Protein AF-A0A2D4N6B2-F1 (afdb_monomer)

Foldseek 3Di:
DDPFDADQLRHTNFFNPQWDKDKDKAWFDDAFKAFDDKDFFSKGWKKKKWAAPVQFLPRQKAKWKAFPVGTQACPPVRFFQAWDWTDQPPKTWIWHGSRGRMTIITIDHTHRGMMIIIMHRHDDRGTGGMIIMIIHGPDDDPFDKDFALPADWDDFPALAFGKIKDFTFIATPPPRDGTDCVSCPVPDGDDIDMDTPRHQKDKDKDFPDKADWPDPDDDTDIDTDIFIWIAGNVPRDIGGDHRVNHVD

Sequence (248 aa):
NSKARRDKCGVCGGDNSSCKTIAGTFNTVHYGYNTVIRIPAGATNIDIRQHSYSGKPEDDNYLALSSNEGFILNGDYVVSMFKKEIKIGNAVIEYSGSDTPVERINSTYRIDQEIVLQVLSVGNLYNPDVRYTFNIPIEDKPQQFYWNVYGPWQPCSKLCQGERKRKPICTRESDQLMVSDQRCDKIPQPDPVTELCNLNCELRWHIVRKSECSVQCGMGYKTLEISCAKYSKLEGKIEKYDDRYCSG

InterPro domains:
  IPR000884 Thrombospondin type-1 (TSP1) repeat [PS50092] (144-202)
  IPR010294 ADAMTS/ADAMTS-like, Spacer 1 [PF05986] (21-137)
  IPR036383 Thrombospondin type-1 repeat superfamily [SSF82895] (143-199)
  IPR050439 ADAMTS and ADAMTS-like [PTHR13723] (1-231)

pLDDT: mean 91.65, std 7.45, range [45.22, 98.75]

Secondary structure (DSSP, 8-state):
-----B-TTS-BT--S-SEEEEEEEE----SEEEEEEEE-TT-EEEEEEEE-TTSSS-SSEEEEEEETTEEEES-TT----S-EEEEETTEEEEE--SSSSEEEEEEES--SS-EEEEEEE-SS-----EEEEEEEE---S---EEEETTPPPPPPSSSSSEEEEE--EEEETTT--B--GGGGTTSPPPPPEEEEE-TTEEEEEEEEEEPPPS-SSSS----EEEEEEEEETTT--EEE--GGGT--

Structure (mmCIF, N/CA/C/O backbone):
data_AF-A0A2D4N6B2-F1
#
_entry.id   AF-A0A2D4N6B2-F1
#
loop_
_atom_site.group_PDB
_atom_site.id
_atom_site.type_symbol
_atom_site.label_atom_id
_atom_site.label_alt_id
_atom_site.label_comp_id
_atom_site.label_asym_id
_atom_site.label_entity_id
_atom_site.label_seq_id
_atom_site.pdbx_PDB_ins_code
_atom_site.Cartn_x
_atom_site.Cartn_y
_atom_site.Cartn_z
_atom_site.occupancy
_atom_site.B_iso_or_equiv
_atom_site.auth_seq_id
_atom_site.auth_comp_id
_atom_site.auth_asym_id
_atom_site.auth_atom_id
_atom_site.pdbx_PDB_model_num
ATOM 1 N N . ASN A 1 1 ? 1.445 -28.910 -1.214 1.00 45.22 1 ASN A N 1
ATOM 2 C CA . ASN A 1 1 ? 1.419 -27.664 -0.416 1.00 45.22 1 ASN A CA 1
ATOM 3 C C . ASN A 1 1 ? 1.444 -26.449 -1.324 1.00 45.22 1 ASN A C 1
ATOM 5 O O . ASN A 1 1 ? 2.471 -26.178 -1.933 1.00 45.22 1 ASN A O 1
ATOM 9 N N . SER A 1 2 ? 0.311 -25.753 -1.459 1.00 59.88 2 SER A N 1
ATOM 10 C CA . SER A 1 2 ? 0.225 -24.502 -2.226 1.00 59.88 2 SER A CA 1
ATOM 11 C C . SER A 1 2 ? 0.804 -23.337 -1.411 1.00 59.88 2 SER A C 1
ATOM 13 O O . SER A 1 2 ? 0.526 -23.230 -0.221 1.00 59.88 2 SER A O 1
ATOM 15 N N . LYS A 1 3 ? 1.618 -22.477 -2.042 1.00 76.56 3 LYS A N 1
ATOM 16 C CA . LYS A 1 3 ? 2.216 -21.263 -1.440 1.00 76.56 3 LYS A CA 1
ATOM 17 C C . LYS A 1 3 ? 1.344 -20.009 -1.619 1.00 76.56 3 LYS A C 1
ATOM 19 O O . LYS A 1 3 ? 1.779 -18.915 -1.265 1.00 76.56 3 LYS A O 1
ATOM 24 N N . ALA A 1 4 ? 0.158 -20.147 -2.214 1.00 75.88 4 ALA A N 1
ATOM 25 C CA . ALA A 1 4 ? -0.700 -19.014 -2.540 1.00 75.88 4 ALA A CA 1
ATOM 26 C C . ALA A 1 4 ? -1.166 -18.290 -1.266 1.00 75.88 4 ALA A C 1
ATOM 28 O O . ALA A 1 4 ? -1.702 -18.911 -0.348 1.00 75.88 4 ALA A O 1
ATOM 29 N N . ARG A 1 5 ? -0.956 -16.971 -1.219 1.00 84.81 5 ARG A N 1
ATOM 30 C CA . ARG A 1 5 ? -1.415 -16.087 -0.140 1.00 84.81 5 ARG A CA 1
ATOM 31 C C . ARG A 1 5 ? -2.576 -15.231 -0.634 1.00 84.81 5 ARG A C 1
ATOM 33 O O . ARG A 1 5 ? -2.723 -15.024 -1.838 1.00 84.81 5 ARG A O 1
ATOM 40 N N . ARG A 1 6 ? -3.408 -14.758 0.292 1.00 86.56 6 ARG A N 1
ATOM 41 C CA . ARG A 1 6 ? -4.450 -13.778 -0.030 1.00 86.56 6 ARG A CA 1
ATOM 42 C C . ARG A 1 6 ? -3.817 -12.416 -0.268 1.00 86.56 6 ARG A C 1
ATOM 44 O O . ARG A 1 6 ? -2.858 -12.058 0.414 1.00 86.56 6 ARG A O 1
ATOM 51 N N . ASP A 1 7 ? -4.357 -11.700 -1.238 1.00 89.62 7 ASP A N 1
ATOM 52 C CA . ASP A 1 7 ? -4.047 -10.298 -1.470 1.00 89.62 7 ASP A CA 1
ATOM 53 C C . ASP A 1 7 ? -4.784 -9.402 -0.454 1.00 89.62 7 ASP A C 1
ATOM 55 O O . ASP A 1 7 ? -5.564 -9.885 0.377 1.00 89.62 7 ASP A O 1
ATOM 59 N N . LYS A 1 8 ? -4.558 -8.084 -0.509 1.00 89.62 8 LYS A N 1
ATOM 60 C CA . LYS A 1 8 ? -5.187 -7.125 0.417 1.00 89.62 8 LYS A CA 1
ATOM 61 C C . LYS A 1 8 ? -6.719 -7.082 0.299 1.00 89.62 8 LYS A C 1
ATOM 63 O O . LYS A 1 8 ? -7.382 -6.628 1.226 1.00 89.62 8 LYS A O 1
ATOM 68 N N . CYS A 1 9 ? -7.261 -7.549 -0.824 1.00 89.12 9 CYS A N 1
ATOM 69 C CA . CYS A 1 9 ? -8.689 -7.622 -1.116 1.00 89.12 9 CYS A CA 1
ATOM 70 C C . CYS A 1 9 ? -9.333 -8.918 -0.601 1.00 89.12 9 CYS A C 1
ATOM 72 O O . CYS A 1 9 ? -10.531 -9.127 -0.772 1.00 89.12 9 CYS A O 1
ATOM 74 N N . GLY A 1 10 ? -8.545 -9.815 0.004 1.00 86.25 10 GLY A N 1
ATOM 75 C CA . GLY A 1 10 ? -9.010 -11.105 0.500 1.00 86.25 10 GLY A CA 1
ATOM 76 C C . GLY A 1 10 ? -9.075 -12.208 -0.562 1.00 86.25 10 GLY A C 1
ATOM 77 O O . GLY A 1 10 ? -9.581 -13.291 -0.257 1.00 86.25 10 GLY A O 1
ATOM 78 N N . VAL A 1 11 ? -8.539 -11.985 -1.770 1.00 87.12 11 VAL A N 1
ATOM 79 C CA . VAL A 1 11 ? -8.545 -12.950 -2.883 1.00 87.12 11 VAL A CA 1
ATOM 80 C C . VAL A 1 11 ? -7.271 -13.800 -2.859 1.00 87.12 11 VAL A C 1
ATOM 82 O O . VAL A 1 11 ? -6.155 -13.281 -2.885 1.00 87.12 11 VAL A O 1
ATOM 85 N N . CYS A 1 12 ? -7.409 -15.130 -2.818 1.00 85.06 12 CYS A N 1
ATOM 86 C CA . CYS A 1 12 ? -6.270 -16.055 -2.889 1.00 85.06 12 CYS A CA 1
ATOM 87 C C . CYS A 1 12 ? -5.550 -15.944 -4.241 1.00 85.06 12 CYS A C 1
ATOM 89 O O . CYS A 1 12 ? -6.166 -16.169 -5.278 1.00 85.06 12 CYS A O 1
ATOM 91 N N . GLY A 1 13 ? -4.249 -15.631 -4.227 1.00 84.00 13 GLY A N 1
ATOM 92 C CA . GLY A 1 13 ? -3.475 -15.403 -5.452 1.00 84.00 13 GLY A CA 1
ATOM 93 C C . GLY A 1 13 ? -3.877 -14.132 -6.208 1.00 84.00 13 GLY A C 1
ATOM 94 O O . GLY A 1 13 ? -3.544 -14.003 -7.382 1.00 84.00 13 GLY A O 1
ATOM 95 N N . GLY A 1 14 ? -4.614 -13.226 -5.559 1.00 82.94 14 GLY A N 1
ATOM 96 C CA . GLY A 1 14 ? -5.030 -11.962 -6.149 1.00 82.94 14 GLY A CA 1
ATOM 97 C C . GLY A 1 14 ? -3.874 -10.979 -6.352 1.00 82.94 14 GLY A C 1
ATOM 98 O O . GLY A 1 14 ? -2.758 -11.164 -5.866 1.00 82.94 14 GLY A O 1
ATOM 99 N N . ASP A 1 15 ? -4.166 -9.914 -7.087 1.00 83.50 15 ASP A N 1
ATOM 100 C CA . ASP A 1 15 ? -3.222 -8.897 -7.546 1.00 83.50 15 ASP A CA 1
ATOM 101 C C . ASP A 1 15 ? -3.473 -7.517 -6.916 1.00 83.50 15 ASP A C 1
ATOM 103 O O . ASP A 1 15 ? -2.971 -6.511 -7.409 1.00 83.50 15 ASP A O 1
ATOM 107 N N . ASN A 1 16 ? -4.247 -7.454 -5.826 1.00 87.62 16 ASN A N 1
ATOM 108 C CA . ASN A 1 16 ? -4.630 -6.228 -5.117 1.00 87.62 16 ASN A CA 1
ATOM 109 C C . ASN A 1 16 ? -5.527 -5.262 -5.919 1.00 87.62 16 ASN A C 1
ATOM 111 O O . ASN A 1 16 ? -5.726 -4.129 -5.474 1.00 87.62 16 ASN A O 1
ATOM 115 N N . SER A 1 17 ? -6.066 -5.678 -7.073 1.00 84.25 17 SER A N 1
ATOM 116 C CA . SER A 1 17 ? -6.863 -4.810 -7.956 1.00 84.25 17 SER A CA 1
ATOM 117 C C . SER A 1 17 ? -8.374 -4.866 -7.701 1.00 84.25 17 SER A C 1
ATOM 119 O O . SER A 1 17 ? -9.092 -3.945 -8.078 1.00 84.25 17 SER A O 1
ATOM 121 N N . SER A 1 18 ? -8.877 -5.914 -7.042 1.00 84.88 18 SER A N 1
ATOM 122 C CA . SER A 1 18 ? -10.322 -6.181 -6.890 1.00 84.88 18 SER A CA 1
ATOM 123 C C . SER A 1 18 ? -11.027 -5.350 -5.805 1.00 84.88 18 SER A C 1
ATOM 125 O O . SER A 1 18 ? -12.237 -5.455 -5.612 1.00 84.88 18 SER A O 1
ATOM 127 N N . CYS A 1 19 ? -10.285 -4.498 -5.104 1.00 89.00 19 CYS A N 1
ATOM 128 C CA . CYS A 1 19 ? -10.774 -3.670 -4.013 1.00 89.00 19 CYS A CA 1
ATOM 129 C C . CYS A 1 19 ? -10.119 -2.289 -4.047 1.00 89.00 19 CYS A C 1
ATOM 131 O O . CYS A 1 19 ? -9.028 -2.111 -4.595 1.00 89.00 19 CYS A O 1
ATOM 133 N N . LYS A 1 20 ? -10.760 -1.313 -3.402 1.00 90.69 20 LYS A N 1
ATOM 134 C CA . LYS A 1 20 ? -10.165 -0.001 -3.129 1.00 90.69 20 LYS A CA 1
ATOM 135 C C . LYS A 1 20 ? -9.832 0.132 -1.647 1.00 90.69 20 LYS A C 1
ATOM 137 O O . LYS A 1 20 ? -10.597 -0.313 -0.794 1.00 90.69 20 LYS A O 1
ATOM 142 N N . THR A 1 21 ? -8.691 0.749 -1.358 1.00 94.88 21 THR A N 1
ATOM 143 C CA . THR A 1 21 ? -8.239 1.013 0.012 1.00 94.88 21 THR A CA 1
ATOM 144 C C . THR A 1 21 ? -8.848 2.322 0.505 1.00 94.88 21 THR A C 1
ATOM 146 O O . THR A 1 21 ? -8.730 3.346 -0.163 1.00 94.88 21 THR A O 1
ATOM 149 N N . ILE A 1 22 ? -9.486 2.278 1.669 1.00 96.81 22 ILE A N 1
ATOM 150 C CA . ILE A 1 22 ? -9.994 3.428 2.414 1.00 96.81 22 ILE A CA 1
ATOM 151 C C . ILE A 1 22 ? -9.077 3.629 3.611 1.00 96.81 22 ILE A C 1
ATOM 153 O O . ILE A 1 22 ? -8.776 2.668 4.313 1.00 96.81 22 ILE A O 1
ATOM 157 N N . ALA A 1 23 ? -8.637 4.861 3.840 1.00 98.19 23 ALA A N 1
ATOM 158 C CA . ALA A 1 23 ? -7.809 5.214 4.981 1.00 98.19 23 ALA A CA 1
ATOM 159 C C . ALA A 1 23 ? -8.191 6.596 5.510 1.00 98.19 23 ALA A C 1
ATOM 161 O O . ALA A 1 23 ? -8.643 7.451 4.747 1.00 98.19 23 ALA A O 1
ATOM 162 N N . GLY A 1 24 ? -7.982 6.818 6.804 1.00 98.12 24 GLY A N 1
ATOM 163 C CA . GLY A 1 24 ? -8.249 8.104 7.433 1.00 98.12 24 GLY A CA 1
ATOM 164 C C . GLY A 1 24 ? -7.727 8.183 8.859 1.00 98.12 24 GLY A C 1
ATOM 165 O O . GLY A 1 24 ? -7.163 7.223 9.395 1.00 98.12 24 GLY A O 1
ATOM 166 N N . THR A 1 25 ? -7.908 9.356 9.459 1.00 98.25 25 THR A N 1
ATOM 167 C CA . THR A 1 25 ? -7.532 9.635 10.844 1.00 98.25 25 THR A CA 1
ATOM 168 C C . THR A 1 25 ? -8.686 10.274 11.605 1.00 98.25 25 THR A C 1
ATOM 170 O O . THR A 1 25 ? -9.599 10.848 11.010 1.00 98.25 25 THR A O 1
ATOM 173 N N . PHE A 1 26 ? -8.653 10.161 12.928 1.00 98.00 26 PHE A N 1
ATOM 174 C CA . PHE A 1 26 ? -9.628 10.762 13.824 1.00 98.00 26 PHE A CA 1
ATOM 175 C C . PHE A 1 26 ? -8.936 11.194 15.114 1.00 98.00 26 PHE A C 1
ATOM 177 O O . PHE A 1 26 ? -8.275 10.392 15.769 1.00 98.00 26 PHE A O 1
ATOM 184 N N . ASN A 1 27 ? -9.047 12.481 15.450 1.00 96.62 27 ASN A N 1
ATOM 185 C CA . ASN A 1 27 ? -8.219 13.092 16.493 1.00 96.62 27 ASN A CA 1
ATOM 186 C C . ASN A 1 27 ? -8.966 14.110 17.374 1.00 96.62 27 ASN A C 1
ATOM 188 O O . ASN A 1 27 ? -8.334 14.830 18.142 1.00 96.62 27 ASN A O 1
ATOM 192 N N . THR A 1 28 ? -10.292 14.207 17.262 1.00 93.25 28 THR A N 1
ATOM 193 C CA . THR A 1 28 ? -11.109 15.150 18.044 1.00 93.25 28 THR A CA 1
ATOM 194 C C . THR A 1 28 ? -12.258 14.401 18.692 1.00 93.25 28 THR A C 1
ATOM 196 O O . THR A 1 28 ? -12.990 13.704 17.999 1.00 93.25 28 THR A O 1
ATOM 199 N N . VAL A 1 29 ? -12.408 14.548 20.007 1.00 95.81 29 VAL A N 1
ATOM 200 C CA . VAL A 1 29 ? -13.340 13.763 20.825 1.00 95.81 29 VAL A CA 1
ATOM 201 C C . VAL A 1 29 ? -14.173 14.649 21.743 1.00 95.81 29 VAL A C 1
ATOM 203 O O . VAL A 1 29 ? -13.740 15.722 22.162 1.00 95.81 29 VAL A O 1
ATOM 206 N N . HIS A 1 30 ? -15.363 14.170 22.082 1.00 96.19 30 HIS A N 1
ATOM 207 C CA . HIS A 1 30 ? -16.135 14.584 23.246 1.00 96.19 30 HIS A CA 1
ATOM 208 C C . HIS A 1 30 ? -16.163 13.451 24.279 1.00 96.19 30 HIS A C 1
ATOM 210 O O . HIS A 1 30 ? -15.826 12.309 23.974 1.00 96.19 30 HIS A O 1
ATOM 216 N N . TYR A 1 31 ? -16.590 13.747 25.506 1.00 97.00 31 TYR A N 1
ATOM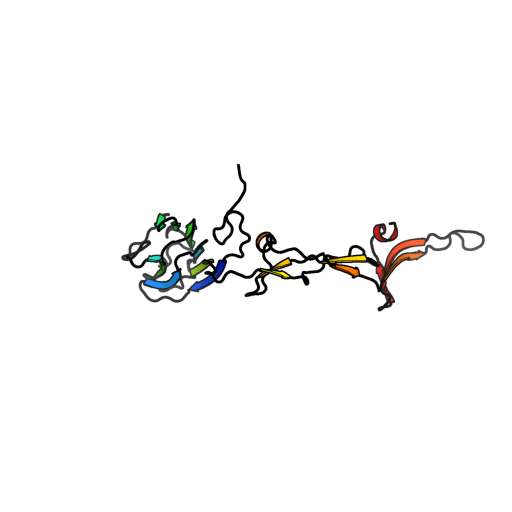 217 C CA . TYR A 1 31 ? -16.764 12.711 26.525 1.00 97.00 31 TYR A CA 1
ATOM 218 C C . TYR A 1 31 ? -17.757 11.634 26.053 1.00 97.00 31 TYR A C 1
ATOM 220 O O . TYR A 1 31 ? -18.814 11.957 25.500 1.00 97.00 31 TYR A O 1
ATOM 228 N N . GLY A 1 32 ? -17.427 10.364 26.288 1.00 97.38 32 GLY A N 1
ATOM 229 C CA . GLY A 1 32 ? -18.231 9.208 25.892 1.00 97.38 32 GLY A CA 1
ATOM 230 C C . GLY A 1 32 ? -17.819 8.604 24.547 1.00 97.38 32 GLY A C 1
ATOM 231 O O . GLY A 1 32 ? -16.664 8.682 24.135 1.00 97.38 32 GLY A O 1
ATOM 232 N N . TYR A 1 33 ? -18.769 7.945 23.882 1.00 98.19 33 TYR A N 1
ATOM 233 C CA . TYR A 1 33 ? -18.529 7.251 22.618 1.00 98.19 33 TYR A CA 1
ATOM 234 C C . TYR A 1 33 ? -18.570 8.209 21.424 1.00 98.19 33 TYR A C 1
ATOM 236 O O . TYR A 1 33 ? -19.602 8.805 21.122 1.00 98.19 33 TYR A O 1
ATOM 244 N N . ASN A 1 34 ? -17.464 8.282 20.693 1.00 97.81 34 ASN A N 1
ATOM 245 C CA . ASN A 1 34 ? -17.298 9.086 19.490 1.00 97.81 34 ASN A CA 1
ATOM 246 C C . ASN A 1 34 ? -17.318 8.176 18.264 1.00 97.81 34 ASN A C 1
ATOM 248 O O . ASN A 1 34 ? -16.564 7.208 18.208 1.00 97.81 34 ASN A O 1
ATOM 252 N N . THR A 1 35 ? -18.156 8.472 17.270 1.00 97.94 35 THR A N 1
ATOM 253 C CA . THR A 1 35 ? -18.182 7.697 16.018 1.00 97.94 35 THR A CA 1
ATOM 254 C C . THR A 1 35 ? -17.056 8.139 15.093 1.00 97.94 35 THR A C 1
ATOM 256 O O . THR A 1 35 ? -16.998 9.305 14.713 1.00 97.94 35 THR A O 1
ATOM 259 N N . VAL A 1 36 ? -16.196 7.199 14.697 1.00 98.06 36 VAL A N 1
ATOM 260 C CA . VAL A 1 36 ? -15.074 7.441 13.780 1.00 98.06 36 VAL A CA 1
ATOM 261 C C . VAL A 1 36 ? -15.500 7.213 12.333 1.00 98.06 36 VAL A C 1
ATOM 263 O O . VAL A 1 36 ? -15.379 8.108 11.501 1.00 98.06 36 VAL A O 1
ATOM 266 N N . ILE A 1 37 ? -15.989 6.008 12.017 1.00 98.19 37 ILE A N 1
ATOM 267 C CA . ILE A 1 37 ? -16.424 5.629 10.665 1.00 98.19 37 ILE A CA 1
ATOM 268 C C . ILE A 1 37 ? -17.302 4.371 10.696 1.00 98.19 37 ILE A C 1
ATOM 270 O O . ILE A 1 37 ? -17.165 3.520 11.574 1.00 98.19 37 ILE A O 1
ATOM 274 N N . ARG A 1 38 ? -18.181 4.236 9.700 1.00 97.25 38 ARG A N 1
ATOM 275 C CA . ARG A 1 38 ? -18.902 2.994 9.390 1.00 97.25 38 ARG A CA 1
ATOM 276 C C . ARG A 1 38 ? -18.102 2.179 8.378 1.00 97.25 38 ARG A C 1
ATOM 278 O O . ARG A 1 38 ? -17.785 2.677 7.299 1.00 97.25 38 ARG A O 1
ATOM 285 N N . ILE A 1 39 ? -17.760 0.946 8.729 1.00 97.00 39 ILE A N 1
ATOM 286 C CA . ILE A 1 39 ? -17.029 0.011 7.876 1.00 97.00 39 ILE A CA 1
ATOM 287 C C . ILE A 1 39 ? -18.058 -0.948 7.263 1.00 97.00 39 ILE A C 1
ATOM 289 O O . ILE A 1 39 ? -18.644 -1.745 7.999 1.00 97.00 39 ILE A O 1
ATOM 293 N N . PRO A 1 40 ? -18.306 -0.877 5.945 1.00 95.00 40 PRO A N 1
ATOM 294 C CA . PRO A 1 40 ? -19.399 -1.608 5.315 1.00 95.00 40 PRO A CA 1
ATOM 295 C C . PRO A 1 40 ? -19.117 -3.110 5.220 1.00 95.00 40 PRO A C 1
ATOM 297 O O . PRO A 1 40 ? -17.963 -3.549 5.182 1.00 95.00 40 PRO A O 1
ATOM 300 N N . ALA A 1 41 ? -20.192 -3.890 5.087 1.00 92.56 41 ALA A N 1
ATOM 301 C CA . ALA A 1 41 ? -20.113 -5.304 4.741 1.00 92.56 41 ALA A CA 1
ATOM 302 C C . ALA A 1 41 ? -19.226 -5.529 3.500 1.00 92.56 41 ALA A C 1
ATOM 304 O O . ALA A 1 41 ? -19.194 -4.729 2.567 1.00 92.56 41 ALA A O 1
ATOM 305 N N . GLY A 1 42 ? -18.479 -6.630 3.491 1.00 91.44 42 GLY A N 1
ATOM 306 C CA . GLY A 1 42 ? -17.511 -6.960 2.448 1.00 91.44 42 GLY A CA 1
ATOM 307 C C . GLY A 1 42 ? -16.110 -6.393 2.679 1.00 91.44 42 GLY A C 1
ATOM 308 O O . GLY A 1 42 ? -15.186 -6.823 1.987 1.00 91.44 42 GLY A O 1
ATOM 309 N N . ALA A 1 43 ? -15.913 -5.491 3.648 1.00 95.12 43 ALA A N 1
ATOM 310 C CA . ALA A 1 43 ? -14.589 -4.958 3.945 1.00 95.12 43 ALA A CA 1
ATOM 311 C C . ALA A 1 43 ? -13.595 -6.056 4.374 1.00 95.12 43 ALA A C 1
ATOM 313 O O . ALA A 1 43 ? -13.941 -7.023 5.057 1.00 95.12 43 ALA A O 1
ATOM 314 N N . THR A 1 44 ? -12.339 -5.899 3.963 1.00 94.94 44 THR A N 1
ATOM 315 C CA . THR A 1 44 ? -11.222 -6.816 4.236 1.00 94.94 44 THR A CA 1
ATOM 316 C C . THR A 1 44 ? -10.000 -6.049 4.722 1.00 94.94 44 THR A C 1
ATOM 318 O O . THR A 1 44 ? -9.877 -4.848 4.477 1.00 94.94 44 THR A O 1
ATOM 321 N N . ASN A 1 45 ? -9.071 -6.755 5.378 1.00 95.31 45 ASN A N 1
ATOM 322 C CA . ASN A 1 45 ? -7.785 -6.203 5.818 1.00 95.31 45 ASN A CA 1
ATOM 323 C C . ASN A 1 45 ? -7.956 -4.892 6.610 1.00 95.31 45 ASN A C 1
ATOM 325 O O . ASN A 1 45 ? -7.291 -3.892 6.334 1.00 95.31 45 ASN A O 1
ATOM 329 N N . ILE A 1 46 ? -8.903 -4.906 7.550 1.00 97.75 46 ILE A N 1
ATOM 330 C CA . ILE A 1 46 ? -9.120 -3.826 8.505 1.00 97.75 46 ILE A CA 1
ATOM 331 C C . ILE A 1 46 ? -7.887 -3.776 9.410 1.00 97.75 46 ILE A C 1
ATOM 333 O O . ILE A 1 46 ? -7.504 -4.795 9.983 1.00 97.75 46 ILE A O 1
ATOM 337 N N . ASP A 1 47 ? -7.256 -2.609 9.502 1.00 98.25 47 ASP A N 1
ATOM 338 C CA . ASP A 1 47 ? -6.183 -2.287 10.442 1.00 98.25 47 ASP A CA 1
ATOM 339 C C . ASP A 1 47 ? -6.486 -0.920 11.051 1.00 98.25 47 ASP A C 1
ATOM 341 O O . ASP A 1 47 ? -6.513 0.097 10.356 1.00 98.25 47 ASP A O 1
ATOM 345 N N . ILE A 1 48 ? -6.747 -0.902 12.349 1.00 98.75 48 ILE A N 1
ATOM 346 C CA . ILE A 1 48 ? -7.076 0.296 13.113 1.00 98.75 48 ILE A CA 1
ATOM 347 C C . ILE A 1 48 ? -6.090 0.380 14.262 1.00 98.75 48 ILE A C 1
ATOM 349 O O . ILE A 1 48 ? -5.837 -0.620 14.937 1.00 98.75 48 ILE A O 1
ATOM 353 N N . ARG A 1 49 ? -5.532 1.568 14.474 1.00 98.56 49 ARG A N 1
ATOM 354 C CA . ARG A 1 49 ? -4.620 1.853 15.574 1.00 98.56 49 ARG A CA 1
ATOM 355 C C . ARG A 1 49 ? -5.031 3.129 16.262 1.00 98.56 49 ARG A C 1
ATOM 357 O O . ARG A 1 49 ? -5.304 4.113 15.585 1.00 98.56 49 ARG A O 1
ATOM 364 N N . GLN A 1 50 ? -5.041 3.095 17.575 1.00 98.06 50 GLN A N 1
ATOM 365 C CA . GLN A 1 50 ? -5.149 4.262 18.430 1.00 98.06 50 GLN A CA 1
ATOM 366 C C . GLN A 1 50 ? -3.782 4.420 19.095 1.00 98.06 50 GLN A C 1
ATOM 368 O O . GLN A 1 50 ? -3.174 3.427 19.488 1.00 98.06 50 GLN A O 1
ATOM 373 N N . HIS A 1 51 ? -3.242 5.635 19.096 1.00 97.50 51 HIS A N 1
ATOM 374 C CA . HIS A 1 51 ? -1.929 5.922 19.660 1.00 97.50 51 HIS A CA 1
ATOM 375 C C . HIS A 1 51 ? -2.082 6.839 20.863 1.00 97.50 51 HIS A C 1
ATOM 377 O O . HIS A 1 51 ? -2.558 7.967 20.733 1.00 97.50 51 HIS A O 1
ATOM 383 N N . SER A 1 52 ? -1.595 6.376 22.010 1.00 94.12 52 SER A N 1
ATOM 384 C CA . SER A 1 52 ? -1.637 7.158 23.234 1.00 94.12 52 SER A CA 1
ATOM 385 C C . SER A 1 52 ? -0.899 8.481 23.103 1.00 94.12 52 SER A C 1
ATOM 387 O O . SER A 1 52 ? 0.280 8.530 22.736 1.00 94.12 52 SER A O 1
ATOM 389 N N . TYR A 1 53 ? -1.584 9.559 23.489 1.00 90.00 53 TYR A N 1
ATOM 390 C CA . TYR A 1 53 ? -1.011 10.901 23.546 1.00 90.00 53 TYR A CA 1
ATOM 391 C C . TYR A 1 53 ? 0.189 10.980 24.498 1.00 90.00 53 TYR A C 1
ATOM 393 O O . TYR A 1 53 ? 1.183 11.648 24.213 1.00 90.00 53 TYR A O 1
ATOM 401 N N . SER A 1 54 ? 0.102 10.286 25.635 1.00 88.81 54 SER A N 1
ATOM 402 C CA . SER A 1 54 ? 1.124 10.292 26.684 1.00 88.81 54 SER A CA 1
ATOM 403 C C . SER A 1 54 ? 2.241 9.273 26.432 1.00 88.81 54 SER A C 1
ATOM 405 O O . SER A 1 54 ? 3.248 9.270 27.145 1.00 88.81 54 SER A O 1
ATOM 407 N N . GLY A 1 55 ? 2.065 8.386 25.446 1.00 90.62 55 GLY A N 1
ATOM 408 C CA . GLY A 1 55 ? 2.936 7.236 25.215 1.00 90.62 55 GLY A CA 1
ATOM 409 C C . GLY A 1 55 ? 2.799 6.138 26.277 1.00 90.62 55 GLY A C 1
ATOM 410 O O . GLY A 1 55 ? 3.610 5.210 26.292 1.00 90.62 55 GLY A O 1
ATOM 411 N N . LYS A 1 56 ? 1.799 6.235 27.161 1.00 90.62 56 LYS A N 1
ATOM 412 C CA . LYS A 1 56 ? 1.467 5.237 28.187 1.00 90.62 56 LYS A CA 1
ATOM 413 C C . LYS A 1 56 ? 0.091 4.615 27.926 1.00 90.62 56 LYS A C 1
ATOM 415 O O . LYS A 1 56 ? -0.726 5.268 27.286 1.00 90.62 56 LYS A O 1
ATOM 420 N N . PRO A 1 57 ? -0.188 3.401 28.427 1.00 88.06 57 PRO A N 1
ATOM 421 C CA . PRO A 1 57 ? -1.504 2.772 28.280 1.00 88.06 57 PRO A CA 1
ATOM 422 C C . PRO A 1 57 ? -2.656 3.581 28.888 1.00 88.06 57 PRO A C 1
ATOM 424 O O . PRO A 1 57 ? -3.781 3.503 28.412 1.00 88.06 57 PRO A O 1
ATOM 427 N N . GLU A 1 58 ? -2.398 4.365 29.940 1.00 87.56 58 GLU A N 1
ATOM 428 C CA . GLU A 1 58 ? -3.428 5.215 30.535 1.00 87.56 58 GLU A CA 1
ATOM 429 C C . GLU A 1 58 ? -3.545 6.540 29.763 1.00 87.56 58 GLU A C 1
ATOM 431 O O . GLU A 1 58 ? -2.821 7.506 30.031 1.00 87.56 58 GLU A O 1
ATOM 436 N N . ASP A 1 59 ? -4.436 6.581 28.774 1.00 90.19 59 ASP A N 1
ATOM 437 C CA . ASP A 1 59 ? -4.670 7.762 27.934 1.00 90.19 59 ASP A CA 1
ATOM 438 C C . ASP A 1 59 ? -6.145 8.177 27.811 1.00 90.19 59 ASP A C 1
ATOM 440 O O . ASP A 1 59 ? -6.462 9.080 27.031 1.00 90.19 59 ASP A O 1
ATOM 444 N N . ASP A 1 60 ? -7.021 7.537 28.593 1.00 94.69 60 ASP A N 1
ATOM 445 C CA . ASP A 1 60 ? -8.463 7.777 28.663 1.00 94.69 60 ASP A CA 1
ATOM 446 C C . ASP A 1 60 ? -9.217 7.556 27.330 1.00 94.69 60 ASP A C 1
ATOM 448 O O . ASP A 1 60 ? -10.378 7.959 27.220 1.00 94.69 60 ASP A O 1
ATOM 452 N N . ASN A 1 61 ? -8.602 6.923 26.318 1.00 96.75 61 ASN A N 1
ATOM 453 C CA . ASN A 1 61 ? -9.159 6.743 24.974 1.00 96.75 61 ASN A CA 1
ATOM 454 C C . ASN A 1 61 ? -9.098 5.281 24.510 1.00 96.75 61 ASN A C 1
ATOM 456 O O . ASN A 1 61 ? -8.045 4.775 24.153 1.00 96.75 61 ASN A O 1
ATOM 460 N N . TYR A 1 62 ? -10.256 4.634 24.384 1.00 97.69 62 TYR A N 1
ATOM 461 C CA . TYR A 1 62 ? -10.334 3.193 24.124 1.00 97.69 62 TYR A CA 1
ATOM 462 C C . TYR A 1 62 ? -11.066 2.887 22.820 1.00 97.69 62 TYR A C 1
ATOM 464 O O . TYR A 1 62 ? -12.152 3.418 22.565 1.00 97.69 62 TYR A O 1
ATOM 472 N N . LEU A 1 63 ? -10.518 2.000 21.988 1.00 98.44 63 LEU A N 1
ATOM 473 C CA . LEU A 1 63 ? -11.187 1.565 20.762 1.00 98.44 63 LEU A CA 1
ATOM 474 C C . LEU A 1 63 ? -12.443 0.752 21.092 1.00 98.44 63 LEU A C 1
ATOM 476 O O . LEU A 1 63 ? -12.418 -0.156 21.920 1.00 98.44 63 LEU A O 1
ATOM 480 N N . ALA A 1 64 ? -13.543 1.028 20.399 1.00 98.44 64 ALA A N 1
ATOM 481 C CA . ALA A 1 64 ? -14.798 0.300 20.533 1.00 98.44 64 ALA A CA 1
ATOM 482 C C . ALA A 1 64 ? -15.380 -0.040 19.160 1.00 98.44 64 ALA A C 1
ATOM 484 O O . ALA A 1 64 ? -15.160 0.664 18.171 1.00 98.44 64 ALA A O 1
ATOM 485 N N . LEU A 1 65 ? -16.139 -1.131 19.106 1.00 98.31 65 LEU A N 1
ATOM 486 C CA . LEU A 1 65 ? -16.859 -1.545 17.908 1.00 98.31 65 LEU A CA 1
ATOM 487 C C . LEU A 1 65 ? -18.310 -1.836 18.264 1.00 98.31 65 LEU A C 1
ATOM 489 O O . LEU A 1 65 ? -18.592 -2.503 19.263 1.00 98.31 65 LEU A O 1
ATOM 493 N N . SER A 1 66 ? -19.218 -1.412 17.395 1.00 97.25 66 SER A N 1
ATOM 494 C CA . SER A 1 66 ? -20.628 -1.788 17.451 1.00 97.25 66 SER A CA 1
ATOM 495 C C . SER A 1 66 ? -21.134 -2.275 16.098 1.00 97.25 66 SER A C 1
ATOM 497 O O . SER A 1 66 ? -20.527 -2.036 15.054 1.00 97.25 66 SER A O 1
ATOM 499 N N . SER A 1 67 ? -22.240 -3.002 16.125 1.00 94.25 67 SER A N 1
ATOM 500 C CA . SER A 1 67 ? -23.045 -3.373 14.968 1.00 94.25 67 SER A CA 1
ATOM 501 C C . SER A 1 67 ? -24.454 -2.790 15.121 1.00 94.25 67 SER A C 1
ATOM 503 O O . SER A 1 67 ? -24.760 -2.058 16.064 1.00 94.25 67 SER A O 1
ATOM 505 N N . ASN A 1 68 ? -25.343 -3.150 14.202 1.00 90.06 68 ASN A N 1
ATOM 506 C CA . ASN A 1 68 ? -26.782 -2.927 14.334 1.00 90.06 68 ASN A CA 1
ATOM 507 C C . ASN A 1 68 ? -27.410 -3.613 15.567 1.00 90.06 68 ASN A C 1
ATOM 509 O O . ASN A 1 68 ? -28.496 -3.214 15.976 1.00 90.06 68 ASN A O 1
ATOM 513 N N . GLU A 1 69 ? -26.750 -4.616 16.151 1.00 91.19 69 GLU A N 1
ATOM 514 C CA . GLU A 1 69 ? -27.227 -5.371 17.322 1.00 91.19 69 GLU A CA 1
ATOM 515 C C . GLU A 1 69 ? -26.684 -4.831 18.657 1.00 91.19 69 GLU A C 1
ATOM 517 O O . GLU A 1 69 ? -27.078 -5.308 19.719 1.00 91.19 69 GLU A O 1
ATOM 522 N N . GLY A 1 70 ? -25.802 -3.827 18.623 1.00 94.38 70 GLY A N 1
ATOM 523 C CA . GLY A 1 70 ? -25.181 -3.235 19.809 1.00 94.38 70 GLY A CA 1
ATOM 524 C C . GLY A 1 70 ? -23.658 -3.340 19.801 1.00 94.38 70 GLY A C 1
ATOM 525 O O . GLY A 1 70 ? -23.032 -3.539 18.760 1.00 94.38 70 GLY A O 1
ATOM 526 N N . PHE A 1 71 ? -23.033 -3.157 20.963 1.00 96.81 71 PHE A N 1
ATOM 527 C CA . PHE A 1 71 ? -21.577 -3.209 21.080 1.00 96.81 71 PHE A CA 1
ATOM 528 C C . PHE A 1 71 ? -21.044 -4.640 20.974 1.00 96.81 71 PHE A C 1
ATOM 530 O O . PHE A 1 71 ? -21.507 -5.547 21.658 1.00 96.81 71 PHE A O 1
ATOM 537 N N . ILE A 1 72 ? -20.007 -4.811 20.158 1.00 96.25 72 ILE A N 1
ATOM 538 C CA . ILE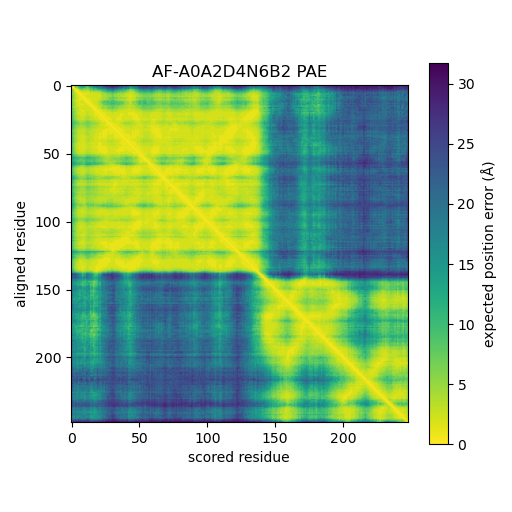 A 1 72 ? -19.269 -6.071 19.997 1.00 96.25 72 ILE A CA 1
ATOM 539 C C . ILE A 1 72 ? -17.874 -6.008 20.642 1.00 96.25 72 ILE A C 1
ATOM 541 O O . ILE A 1 72 ? -17.278 -7.042 20.940 1.00 96.25 72 ILE A O 1
ATOM 545 N N . LEU A 1 73 ? -17.356 -4.798 20.887 1.00 97.94 73 LEU A N 1
ATOM 546 C CA . LEU A 1 73 ? -16.117 -4.541 21.622 1.00 97.94 73 LEU A CA 1
ATOM 547 C C . LEU A 1 73 ? -16.253 -3.262 22.450 1.00 97.94 73 LEU A C 1
ATOM 549 O O . LEU A 1 73 ? -16.683 -2.238 21.925 1.00 97.94 73 LEU A O 1
ATOM 553 N N . ASN A 1 74 ? -15.805 -3.330 23.707 1.00 97.69 74 ASN A N 1
ATOM 554 C CA . ASN A 1 74 ? -15.703 -2.206 24.643 1.00 97.69 74 ASN A CA 1
ATOM 555 C C . ASN A 1 74 ? -16.991 -1.355 24.744 1.00 97.69 74 ASN A C 1
ATOM 557 O O . ASN A 1 74 ? -16.965 -0.127 24.657 1.00 97.69 74 ASN A O 1
ATOM 561 N N . GLY A 1 75 ? -18.131 -2.036 24.898 1.00 96.38 75 GLY A N 1
ATOM 562 C CA . GLY A 1 75 ? -19.445 -1.435 25.143 1.00 96.38 75 GLY A CA 1
ATOM 563 C C . GLY A 1 75 ? -19.726 -1.162 26.617 1.00 96.38 75 GLY A C 1
ATOM 564 O O . GLY A 1 75 ? -18.980 -1.608 27.486 1.00 96.38 75 GLY A O 1
ATOM 565 N N . ASP A 1 76 ? -20.814 -0.440 26.888 1.00 95.62 76 ASP A N 1
ATOM 566 C CA . ASP A 1 76 ? -21.329 -0.178 28.240 1.00 95.62 76 ASP A CA 1
ATOM 567 C C . ASP A 1 76 ? -20.293 0.401 29.220 1.00 95.62 76 ASP A C 1
ATOM 569 O O . ASP A 1 76 ? -20.338 0.139 30.419 1.00 95.62 76 ASP A O 1
ATOM 573 N N . TYR A 1 77 ? -19.347 1.198 28.712 1.00 95.94 77 TYR A N 1
ATOM 574 C CA . TYR A 1 77 ? -18.226 1.760 29.476 1.00 95.94 77 TYR A CA 1
ATOM 575 C C . TYR A 1 77 ? -17.298 0.701 30.107 1.00 95.94 77 TYR A C 1
ATOM 577 O O . TYR A 1 77 ? -16.529 1.006 31.018 1.00 95.94 77 TYR A O 1
ATOM 585 N N . VAL A 1 78 ? -17.326 -0.539 29.608 1.00 96.06 78 VAL A N 1
ATOM 586 C CA . VAL A 1 78 ? -16.462 -1.637 30.056 1.00 96.06 78 VAL A CA 1
ATOM 587 C C . VAL A 1 78 ? -15.355 -1.877 29.035 1.00 96.06 78 VAL A C 1
ATOM 589 O O . VAL A 1 78 ? -15.610 -2.313 27.913 1.00 96.06 78 VAL A O 1
ATOM 592 N N . VAL A 1 79 ? -14.106 -1.648 29.442 1.00 96.69 79 VAL A N 1
ATOM 593 C CA . VAL A 1 79 ? -12.925 -1.764 28.575 1.00 96.69 79 VAL A CA 1
ATOM 594 C C . VAL A 1 79 ? -12.173 -3.068 28.836 1.00 96.69 79 VAL A C 1
ATOM 596 O O . VAL A 1 79 ? -11.919 -3.454 29.977 1.00 96.69 79 VAL A O 1
ATOM 599 N N . SER A 1 80 ? -11.792 -3.763 27.764 1.00 96.56 80 SER A N 1
ATOM 600 C CA . SER A 1 80 ? -10.924 -4.937 27.843 1.00 96.56 80 SER A CA 1
ATOM 601 C C . SER A 1 80 ? -9.449 -4.544 27.841 1.00 96.56 80 SER A C 1
ATOM 603 O O . SER A 1 80 ? -8.934 -4.054 26.838 1.00 96.56 80 SER A O 1
ATOM 605 N N . MET A 1 81 ? -8.743 -4.867 28.923 1.00 95.50 81 MET A N 1
ATOM 606 C CA . MET A 1 81 ? -7.289 -4.681 29.016 1.00 95.50 81 MET A CA 1
ATOM 607 C C . MET A 1 81 ? -6.496 -5.708 28.200 1.00 95.50 81 MET A C 1
ATOM 609 O O . MET A 1 81 ? -5.377 -5.435 27.784 1.00 95.50 81 MET A O 1
ATOM 613 N N . PHE A 1 82 ? -7.085 -6.875 27.928 1.00 95.56 82 PHE A N 1
ATOM 614 C CA . PHE A 1 82 ? -6.407 -7.995 27.273 1.00 95.56 82 PHE A CA 1
ATOM 615 C C . PHE A 1 82 ? -6.869 -8.206 25.835 1.00 95.56 82 PHE A C 1
ATOM 617 O O . PHE A 1 82 ? -7.961 -7.767 25.443 1.00 95.56 82 PHE A O 1
ATOM 624 N N . LYS A 1 83 ? -6.052 -8.963 25.091 1.00 97.00 83 LYS A N 1
ATOM 625 C CA . LYS A 1 83 ? -6.360 -9.406 23.733 1.00 97.00 83 LYS A CA 1
ATOM 626 C C . LYS A 1 83 ? -7.724 -10.102 23.690 1.00 97.00 83 LYS A C 1
ATOM 628 O O . LYS A 1 83 ? -8.000 -10.984 24.505 1.00 97.00 83 LYS A O 1
ATOM 633 N N . LYS A 1 84 ? -8.554 -9.747 22.708 1.00 96.94 84 LYS A N 1
ATOM 634 C CA . LYS A 1 84 ? -9.833 -10.412 22.422 1.00 96.94 84 LYS A CA 1
ATOM 635 C C . LYS A 1 84 ? -9.925 -10.815 20.958 1.00 96.94 84 LYS A C 1
ATOM 637 O O . LYS A 1 84 ? -9.479 -10.083 20.082 1.00 96.94 84 LYS A O 1
ATOM 642 N N . GLU A 1 85 ? -10.556 -11.956 20.714 1.00 97.25 85 GLU A N 1
ATOM 643 C CA . GLU A 1 85 ? -10.967 -12.396 19.382 1.00 97.25 85 GLU A CA 1
ATOM 644 C C . GLU A 1 85 ? -12.493 -12.373 19.304 1.00 97.25 85 GLU A C 1
ATOM 646 O O . GLU A 1 85 ? -13.175 -12.993 20.121 1.00 97.25 85 GLU A O 1
ATOM 651 N N . ILE A 1 86 ? -13.029 -11.639 18.333 1.00 95.19 86 ILE A N 1
ATOM 652 C CA . ILE A 1 86 ? -14.466 -11.438 18.143 1.00 95.19 86 ILE A CA 1
ATOM 653 C C . ILE A 1 86 ? -14.837 -12.008 16.781 1.00 95.19 86 ILE A C 1
ATOM 655 O O . ILE A 1 86 ? -14.253 -11.641 15.761 1.00 95.19 86 ILE A O 1
ATOM 659 N N . LYS A 1 87 ? -15.806 -12.921 16.753 1.00 93.69 87 LYS A N 1
ATOM 660 C CA . LYS A 1 87 ? -16.291 -13.524 15.508 1.00 93.69 87 LYS A CA 1
ATOM 661 C C . LYS A 1 87 ? -17.470 -12.722 14.978 1.00 93.69 87 LYS A C 1
ATOM 663 O O . LYS A 1 87 ? -18.441 -12.524 15.701 1.00 93.69 87 LYS A O 1
ATOM 668 N N . ILE A 1 88 ? -17.379 -12.296 13.723 1.00 89.44 88 ILE A N 1
ATOM 669 C CA . ILE A 1 88 ? -18.439 -11.577 13.009 1.00 89.44 88 ILE A CA 1
ATOM 670 C C . ILE A 1 88 ? -18.663 -12.327 11.702 1.00 89.44 88 ILE A C 1
ATOM 672 O O . ILE A 1 88 ? -17.869 -12.211 10.763 1.00 89.44 88 ILE A O 1
ATOM 676 N N . GLY A 1 89 ? -19.666 -13.203 11.701 1.00 86.06 89 GLY A N 1
ATOM 677 C CA . GLY A 1 89 ? -19.854 -14.167 10.625 1.00 86.06 89 GLY A CA 1
ATOM 678 C C . GLY A 1 89 ? -18.622 -15.051 10.432 1.00 86.06 89 GLY A C 1
ATOM 679 O O . GLY A 1 89 ? -18.184 -15.752 11.345 1.00 86.06 89 GLY A O 1
ATOM 680 N N . ASN A 1 90 ? -18.036 -14.991 9.234 1.00 87.12 90 ASN A N 1
ATOM 681 C CA . ASN A 1 90 ? -16.789 -15.691 8.904 1.00 87.12 90 ASN A CA 1
ATOM 682 C C . ASN A 1 90 ? -15.520 -14.888 9.226 1.00 87.12 90 ASN A C 1
ATOM 684 O O . ASN A 1 90 ? -14.419 -15.425 9.090 1.00 87.12 90 ASN A O 1
ATOM 688 N N . ALA A 1 91 ? -15.647 -13.614 9.598 1.00 93.19 91 ALA A N 1
ATOM 689 C CA . ALA A 1 91 ? -14.514 -12.781 9.965 1.00 93.19 91 ALA A CA 1
ATOM 690 C C . ALA A 1 91 ? -14.116 -13.003 11.424 1.00 93.19 91 ALA A C 1
ATOM 692 O O . ALA A 1 91 ? -14.955 -13.258 12.291 1.00 93.19 91 ALA A O 1
ATOM 693 N N . VAL A 1 92 ? -12.824 -12.848 11.697 1.00 96.19 92 VAL A N 1
ATOM 694 C CA . VAL A 1 92 ? -12.292 -12.786 13.060 1.00 96.19 92 VAL A CA 1
ATOM 695 C C . VAL A 1 92 ? -11.642 -11.428 13.243 1.00 96.19 92 VAL A C 1
ATOM 697 O O . VAL A 1 92 ? -10.710 -11.092 12.518 1.00 96.19 92 VAL A O 1
ATOM 700 N N . ILE A 1 93 ? -12.139 -10.650 14.194 1.00 97.06 93 ILE A N 1
ATOM 701 C CA . ILE A 1 93 ? -11.537 -9.393 14.621 1.00 97.06 93 ILE A CA 1
ATOM 702 C C . ILE A 1 93 ? -10.629 -9.678 15.814 1.00 97.06 93 ILE A C 1
ATOM 704 O O . ILE A 1 93 ? -11.102 -10.222 16.812 1.00 97.06 93 ILE A O 1
ATOM 708 N N . GLU A 1 94 ? -9.350 -9.308 15.737 1.00 98.19 94 GLU A N 1
ATOM 709 C CA . GLU A 1 94 ? -8.445 -9.374 16.887 1.00 98.19 94 GLU A CA 1
ATOM 710 C C . GLU A 1 94 ? -8.202 -7.966 17.429 1.00 98.19 94 GLU A C 1
ATOM 712 O O . GLU A 1 94 ? -7.740 -7.071 16.721 1.00 98.19 94 GLU A O 1
ATOM 717 N N . TYR A 1 95 ? -8.505 -7.782 18.707 1.00 98.31 95 TYR A N 1
ATOM 718 C CA . TYR A 1 95 ? -8.231 -6.571 19.466 1.00 98.31 95 TYR A CA 1
ATOM 719 C C . TYR A 1 95 ? -7.055 -6.820 20.412 1.00 98.31 95 TYR A C 1
ATOM 721 O O . TYR A 1 95 ? -7.023 -7.867 21.056 1.00 98.31 95 TYR A O 1
ATOM 729 N N . SER A 1 96 ? -6.099 -5.893 20.507 1.00 97.75 96 SER A N 1
ATOM 730 C CA . SER A 1 96 ? -4.874 -6.052 21.311 1.00 97.75 96 SER A CA 1
ATOM 731 C C . SER A 1 96 ? -5.087 -5.977 22.822 1.00 97.75 96 SER A C 1
ATOM 733 O O . SER A 1 96 ? -4.299 -6.568 23.558 1.00 97.75 96 SER A O 1
ATOM 735 N N . GLY A 1 97 ? -6.133 -5.285 23.279 1.00 97.25 97 GLY A N 1
ATOM 736 C CA . GLY A 1 97 ? -6.255 -4.851 24.671 1.00 97.25 97 GLY A CA 1
ATOM 737 C C . GLY A 1 97 ? -5.790 -3.407 24.866 1.00 97.25 97 GLY A C 1
ATOM 738 O O . GLY A 1 97 ? -4.946 -2.929 24.102 1.00 97.25 97 GLY A O 1
ATOM 739 N N . SER A 1 98 ? -6.346 -2.746 25.885 1.00 96.19 98 SER A N 1
ATOM 740 C CA . SER A 1 98 ? -6.034 -1.353 26.239 1.00 96.19 98 SER A CA 1
ATOM 741 C C . SER A 1 98 ? -4.777 -1.190 27.094 1.00 96.19 98 SER A C 1
ATOM 743 O O . SER A 1 98 ? -4.311 -0.077 27.294 1.00 96.19 98 SER A O 1
ATOM 745 N N . ASP A 1 99 ? -4.188 -2.278 27.602 1.00 95.19 99 ASP A N 1
ATOM 746 C CA . ASP A 1 99 ? -2.970 -2.231 28.430 1.00 95.19 99 ASP A CA 1
ATOM 747 C C . ASP A 1 99 ? -1.691 -2.090 27.579 1.00 95.19 99 ASP A C 1
ATOM 749 O O . ASP A 1 99 ? -0.680 -2.765 27.771 1.00 95.19 99 ASP A O 1
ATOM 753 N N . THR A 1 100 ? -1.756 -1.253 26.541 1.00 93.94 100 THR A N 1
ATOM 754 C CA . THR A 1 100 ? -0.632 -0.962 25.652 1.00 93.94 100 THR A CA 1
ATOM 755 C C . THR A 1 100 ? -0.710 0.488 25.172 1.00 93.94 100 THR A C 1
ATOM 757 O O . THR A 1 100 ? -1.809 0.988 24.967 1.00 93.94 100 THR A O 1
ATOM 760 N N . PRO A 1 101 ? 0.419 1.167 24.896 1.00 94.88 101 PRO A N 1
ATOM 761 C CA . PRO A 1 101 ? 0.391 2.528 24.346 1.00 94.88 101 PRO A CA 1
ATOM 762 C C . PRO A 1 101 ? -0.211 2.644 22.937 1.00 94.88 101 PRO A C 1
ATOM 764 O O . PRO A 1 101 ? -0.375 3.754 22.433 1.00 94.88 101 PRO A O 1
ATOM 767 N N . VAL A 1 102 ? -0.426 1.514 22.253 1.00 97.62 102 VAL A N 1
ATOM 768 C CA . VAL A 1 102 ? -1.002 1.472 20.910 1.00 97.62 102 VAL A CA 1
ATOM 769 C C . VAL A 1 102 ? -2.044 0.369 20.854 1.00 97.62 102 VAL A C 1
ATOM 771 O O . VAL A 1 102 ? -1.705 -0.793 20.606 1.00 97.62 102 VAL A O 1
ATOM 774 N N . GLU A 1 103 ? -3.310 0.735 21.027 1.00 97.44 103 GLU A N 1
ATOM 775 C CA . GLU A 1 103 ? -4.398 -0.207 20.813 1.00 97.44 103 GLU A CA 1
ATOM 776 C C . GLU A 1 103 ? -4.545 -0.525 19.332 1.00 97.44 103 GLU A C 1
ATOM 778 O O . GLU A 1 103 ? -4.453 0.347 18.462 1.00 97.44 103 GLU A O 1
ATOM 783 N N . ARG A 1 104 ? -4.805 -1.795 19.029 1.00 98.31 104 ARG A N 1
ATOM 784 C CA . ARG A 1 104 ? -4.940 -2.274 17.662 1.00 98.31 104 ARG A CA 1
ATOM 785 C C . ARG A 1 104 ? -6.158 -3.157 17.500 1.00 98.31 104 ARG A C 1
ATOM 787 O O . ARG A 1 104 ? -6.376 -4.074 18.287 1.00 98.31 104 ARG A O 1
ATOM 794 N N . ILE A 1 105 ? -6.881 -2.925 16.412 1.00 98.56 105 ILE A N 1
ATOM 795 C CA . ILE A 1 105 ? -7.901 -3.827 15.887 1.00 98.56 105 ILE A CA 1
ATOM 796 C C . ILE A 1 105 ? -7.463 -4.250 14.490 1.00 98.56 105 ILE A C 1
ATOM 798 O O . ILE A 1 105 ? -7.189 -3.402 13.639 1.00 98.56 105 ILE A O 1
ATOM 802 N N . ASN A 1 106 ? -7.409 -5.553 14.242 1.00 97.50 106 ASN A N 1
ATOM 803 C CA . ASN A 1 106 ? -7.224 -6.102 12.907 1.00 97.50 106 ASN A CA 1
ATOM 804 C C . ASN A 1 106 ? -8.389 -7.038 12.537 1.00 97.50 106 ASN A C 1
ATOM 806 O O . ASN A 1 106 ? -9.153 -7.473 13.398 1.00 97.50 106 ASN A O 1
ATOM 810 N N . SER A 1 107 ? -8.532 -7.358 11.251 1.00 95.94 107 SER A N 1
ATOM 811 C CA . SER A 1 107 ? -9.474 -8.384 10.793 1.00 95.94 107 SER A CA 1
ATOM 812 C C . SER A 1 107 ? -8.780 -9.481 10.000 1.00 95.94 107 SER A C 1
ATOM 814 O O . SER A 1 107 ? -8.032 -9.197 9.059 1.00 95.94 107 SER A O 1
ATOM 816 N N . THR A 1 108 ? -9.159 -10.723 10.264 1.00 93.50 108 THR A N 1
ATOM 817 C CA . THR A 1 108 ? -8.938 -11.860 9.377 1.00 93.50 108 THR A CA 1
ATOM 818 C C . THR A 1 108 ? -10.230 -12.170 8.622 1.00 93.50 108 THR A C 1
ATOM 820 O O . THR A 1 108 ? -11.286 -12.327 9.230 1.00 93.50 108 THR A O 1
ATOM 823 N N . TYR A 1 109 ? -10.124 -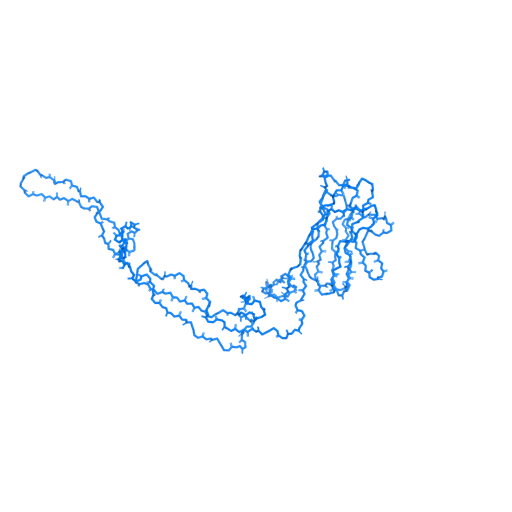12.310 7.297 1.00 91.50 109 TYR A N 1
ATOM 824 C CA . TYR A 1 109 ? -11.244 -12.502 6.358 1.00 91.50 109 TYR A CA 1
ATOM 825 C C . TYR A 1 109 ? -12.161 -11.277 6.190 1.00 91.50 109 TYR A C 1
ATOM 827 O O . TYR A 1 109 ? -11.880 -10.198 6.702 1.00 91.50 109 TY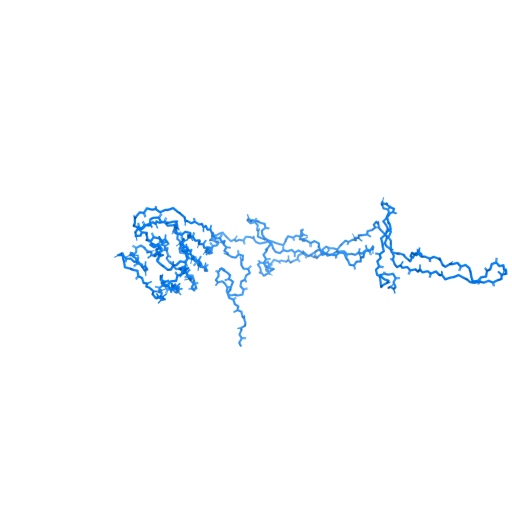R A O 1
ATOM 835 N N . ARG A 1 110 ? -13.192 -11.431 5.347 1.00 92.44 110 ARG A N 1
ATOM 836 C CA . ARG A 1 110 ? -14.173 -10.385 5.021 1.00 92.44 110 ARG A CA 1
ATOM 837 C C . ARG A 1 110 ? -15.264 -10.331 6.080 1.00 92.44 110 ARG A C 1
ATOM 839 O O . ARG A 1 110 ? -15.816 -11.383 6.400 1.00 92.44 110 ARG A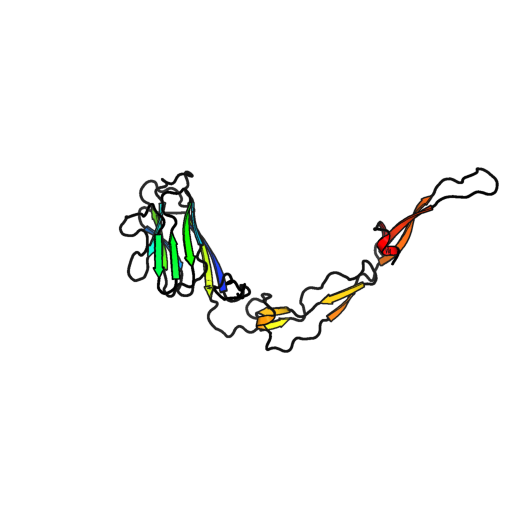 O 1
ATOM 846 N N . ILE A 1 111 ? -15.605 -9.134 6.549 1.00 93.81 111 ILE A N 1
ATOM 847 C CA . ILE A 1 111 ? -16.820 -8.935 7.349 1.00 93.81 111 ILE A CA 1
ATOM 848 C C . ILE A 1 111 ? -18.049 -9.071 6.446 1.00 93.81 111 ILE A C 1
ATOM 850 O O . ILE A 1 111 ? -18.012 -8.700 5.273 1.00 93.81 111 ILE A O 1
ATOM 854 N N . ASP A 1 112 ? -19.126 -9.649 6.958 1.00 90.50 112 ASP A N 1
ATOM 855 C CA . ASP A 1 112 ? -20.385 -9.875 6.238 1.00 90.50 112 ASP A CA 1
ATOM 856 C C . ASP A 1 112 ? -21.493 -8.884 6.612 1.00 90.50 112 ASP A C 1
ATOM 858 O O . ASP A 1 112 ? -22.486 -8.785 5.896 1.00 90.50 112 ASP A O 1
ATOM 862 N N . GLN A 1 113 ? -21.277 -8.097 7.662 1.00 92.00 113 GLN A N 1
ATOM 86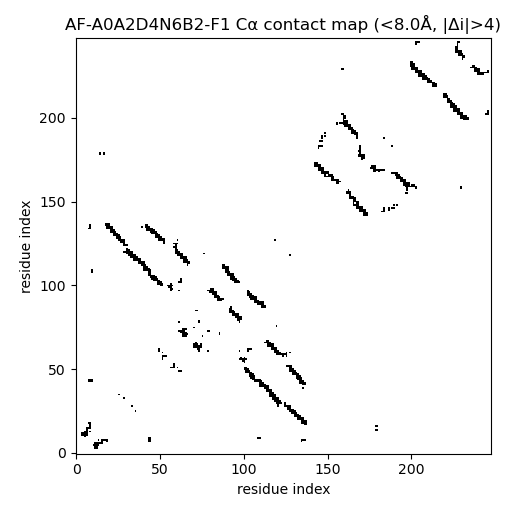3 C CA . GLN A 1 113 ? -22.153 -7.023 8.119 1.00 92.00 113 GLN A CA 1
ATOM 864 C C . GLN A 1 113 ? -21.372 -5.722 8.335 1.00 92.00 113 GLN A C 1
ATOM 866 O O . GLN A 1 113 ? -20.149 -5.740 8.482 1.00 92.00 113 GLN A O 1
ATOM 871 N N . GLU A 1 114 ? -22.080 -4.589 8.341 1.00 94.50 114 GLU A N 1
ATOM 872 C CA . GLU A 1 114 ? -21.500 -3.291 8.702 1.00 94.50 114 GLU A CA 1
ATOM 873 C C . GLU A 1 114 ? -21.133 -3.265 10.193 1.00 94.50 114 GLU A C 1
ATOM 875 O O . GLU A 1 114 ? -21.904 -3.715 11.045 1.00 94.50 114 GLU A O 1
ATOM 880 N N . ILE A 1 115 ? -19.967 -2.700 10.503 1.00 97.06 115 ILE A N 1
ATOM 881 C CA . ILE A 1 115 ? -19.549 -2.381 11.872 1.00 97.06 115 ILE A CA 1
ATOM 882 C C . ILE A 1 115 ? -19.216 -0.897 11.980 1.00 97.06 115 ILE A C 1
ATOM 884 O O . ILE A 1 115 ? -18.761 -0.270 11.023 1.00 97.06 115 ILE A O 1
ATOM 888 N N . VAL A 1 116 ? -19.409 -0.325 13.159 1.00 98.31 116 VAL A N 1
ATOM 889 C CA . VAL A 1 116 ? -19.095 1.071 13.449 1.00 98.31 116 VAL A CA 1
ATOM 890 C C . VAL A 1 116 ? -17.863 1.116 14.335 1.00 98.31 116 VAL A C 1
ATOM 892 O O . VAL A 1 116 ? -17.857 0.557 15.431 1.00 98.31 116 VAL A O 1
ATOM 895 N N . LEU A 1 117 ? -16.819 1.789 13.855 1.00 98.56 117 LEU A N 1
ATOM 896 C CA . LEU A 1 117 ? -15.646 2.109 14.655 1.00 98.56 117 LEU A CA 1
ATOM 897 C C . LEU A 1 117 ? -15.943 3.322 15.528 1.00 98.56 117 LEU A C 1
ATOM 899 O O . LEU A 1 117 ? -16.353 4.374 15.026 1.00 98.56 117 LEU A O 1
ATOM 903 N N . GLN A 1 118 ? -15.694 3.177 16.824 1.00 98.56 118 GLN A N 1
ATOM 904 C CA . GLN A 1 118 ? -15.871 4.224 17.815 1.00 98.56 118 GLN A CA 1
ATOM 905 C C . GLN A 1 118 ? -14.639 4.341 18.720 1.00 98.56 118 GLN A C 1
ATOM 907 O O . GLN A 1 118 ? -13.842 3.410 18.831 1.00 98.56 118 GLN A O 1
ATOM 912 N N . VAL A 1 119 ? -14.504 5.490 19.379 1.00 98.19 119 VAL A N 1
ATOM 913 C CA . VAL A 1 119 ? -13.554 5.711 20.479 1.00 98.19 119 VAL A CA 1
ATOM 914 C C . VAL A 1 119 ? -14.344 6.106 21.714 1.00 98.19 119 VAL A C 1
ATOM 916 O O . VAL A 1 119 ? -15.128 7.055 21.667 1.00 98.19 119 VAL A O 1
ATOM 919 N N . LEU A 1 120 ? -14.154 5.376 22.804 1.00 98.06 120 LEU A N 1
ATOM 920 C CA . LEU A 1 120 ? -14.639 5.751 24.121 1.00 98.06 120 LEU A CA 1
ATOM 921 C C . LEU A 1 120 ? -13.607 6.665 24.783 1.00 98.06 120 LEU A C 1
ATOM 923 O O . LEU A 1 120 ? -12.531 6.198 25.139 1.00 98.06 120 LEU A O 1
ATOM 927 N N . SER A 1 121 ? -13.950 7.938 24.973 1.00 97.38 121 SER A N 1
ATOM 928 C CA . SER A 1 121 ? -13.102 8.906 25.675 1.00 97.38 121 SER A CA 1
ATOM 929 C C . SER A 1 121 ? -13.671 9.188 27.063 1.00 97.38 121 SER A C 1
ATOM 931 O O . SER A 1 121 ? -14.744 9.789 27.191 1.00 97.38 121 SER A O 1
ATOM 933 N N . VAL A 1 122 ? -12.982 8.734 28.109 1.00 94.00 122 VAL A N 1
ATOM 934 C CA . VAL A 1 122 ? -13.445 8.788 29.503 1.00 94.00 122 VAL A CA 1
ATOM 935 C C . VAL A 1 122 ? -12.358 9.344 30.410 1.00 94.00 122 VAL A C 1
ATOM 937 O O . VAL A 1 122 ? -11.486 8.628 30.867 1.00 94.00 122 VAL A O 1
ATOM 940 N N . GLY A 1 123 ? -12.431 10.639 30.700 1.00 91.25 123 GLY A N 1
ATOM 941 C CA . GLY A 1 123 ? -11.443 11.317 31.535 1.00 91.25 123 GLY A CA 1
ATOM 942 C C . GLY A 1 123 ? -10.952 12.578 30.852 1.00 91.25 123 GLY A C 1
ATOM 943 O O . GLY A 1 123 ? -11.757 13.423 30.447 1.00 91.25 123 GLY A O 1
ATOM 944 N N . ASN A 1 124 ? -9.637 12.710 30.727 1.00 88.75 124 ASN A N 1
ATOM 945 C CA . ASN A 1 124 ? -9.032 13.833 30.037 1.00 88.75 124 ASN A CA 1
ATOM 946 C C . ASN A 1 124 ? -9.232 13.664 28.531 1.00 88.75 124 ASN A C 1
ATOM 948 O O . ASN A 1 124 ? -8.861 12.651 27.947 1.00 88.75 124 ASN A O 1
ATOM 952 N N . LEU A 1 125 ? -9.810 14.674 27.882 1.00 90.94 125 LEU A N 1
ATOM 953 C CA . LEU A 1 125 ? -10.119 14.651 26.449 1.00 90.94 125 LEU A CA 1
ATOM 954 C C . LEU A 1 125 ? -8.868 14.912 25.593 1.00 90.94 125 LEU A C 1
ATOM 956 O O . LEU A 1 125 ? -8.852 15.804 24.742 1.00 90.94 125 LEU A O 1
ATOM 960 N N . TYR A 1 126 ? -7.802 14.156 25.855 1.00 92.12 126 TYR A N 1
ATOM 961 C CA . TYR A 1 126 ? -6.617 14.135 25.013 1.00 92.12 126 TYR A CA 1
ATOM 962 C C . TYR A 1 126 ? -6.955 13.583 23.633 1.00 92.12 126 TYR A C 1
ATOM 964 O O . TYR A 1 126 ? -7.935 12.863 23.435 1.00 92.12 126 TYR A O 1
ATOM 972 N N . ASN A 1 127 ? -6.138 13.957 22.656 1.00 93.25 127 ASN A N 1
ATOM 973 C CA . ASN A 1 127 ? -6.365 13.566 21.281 1.00 93.25 127 ASN A CA 1
ATOM 974 C C . ASN A 1 127 ? -6.055 12.065 21.101 1.00 93.25 127 ASN A C 1
ATOM 976 O O . ASN A 1 127 ? -4.963 11.631 21.464 1.00 93.25 127 ASN A O 1
ATOM 980 N N . PRO A 1 128 ? -6.973 11.271 20.526 1.00 95.12 128 PRO A N 1
ATOM 981 C CA . PRO A 1 128 ? -6.820 9.817 20.502 1.00 95.12 128 PRO A CA 1
ATOM 982 C C . PRO A 1 128 ? -5.877 9.283 19.405 1.00 95.12 128 PRO A C 1
ATOM 984 O O . PRO A 1 128 ? -5.594 8.091 19.410 1.00 95.12 128 PRO A O 1
ATOM 987 N N . ASP A 1 129 ? -5.443 10.106 18.436 1.00 97.44 129 ASP A N 1
ATOM 988 C CA . ASP A 1 129 ? -4.635 9.711 17.256 1.00 97.44 129 ASP A CA 1
ATOM 989 C C . ASP A 1 129 ? -5.056 8.354 16.660 1.00 97.44 129 ASP A C 1
ATOM 991 O O . ASP A 1 129 ? -4.264 7.416 16.527 1.00 97.44 129 ASP A O 1
ATOM 995 N N . VAL A 1 130 ? -6.342 8.236 16.309 1.00 98.50 130 VAL A N 1
ATOM 996 C CA . VAL A 1 130 ? -6.850 7.034 15.647 1.00 98.50 130 VAL A CA 1
ATOM 997 C C . VAL A 1 130 ? -6.533 7.092 14.169 1.00 98.50 130 VAL A C 1
ATOM 999 O O . VAL A 1 130 ? -6.835 8.069 13.485 1.00 98.50 130 VAL A O 1
ATOM 1002 N N . ARG A 1 131 ? -5.978 6.003 13.650 1.00 98.69 131 ARG A N 1
ATOM 1003 C CA . ARG A 1 131 ? -5.671 5.794 12.238 1.00 98.69 131 ARG A CA 1
ATOM 1004 C C . ARG A 1 131 ? -6.293 4.487 11.803 1.00 98.69 131 ARG A C 1
ATOM 1006 O O . ARG A 1 131 ? -6.065 3.455 12.429 1.00 98.69 131 ARG A O 1
ATOM 1013 N N . TYR A 1 132 ? -7.061 4.522 10.728 1.00 98.62 132 TYR A N 1
ATOM 1014 C CA . TYR A 1 132 ? -7.729 3.338 10.209 1.00 98.62 132 TYR A CA 1
ATOM 1015 C C . TYR A 1 132 ? -7.420 3.147 8.732 1.00 98.62 132 TYR A C 1
ATOM 1017 O O . TYR A 1 132 ? -7.267 4.107 7.974 1.00 98.62 132 TYR A O 1
ATOM 1025 N N . THR A 1 133 ? -7.353 1.887 8.321 1.00 98.56 133 THR A N 1
ATOM 1026 C CA . THR A 1 133 ? -7.329 1.472 6.924 1.00 98.56 133 THR A CA 1
ATOM 1027 C C . THR A 1 133 ? -8.124 0.186 6.747 1.00 98.56 133 THR A C 1
ATOM 1029 O O . THR A 1 133 ? -8.131 -0.675 7.623 1.00 98.56 133 THR A O 1
ATOM 1032 N N . PHE A 1 134 ? -8.829 0.060 5.630 1.00 97.56 134 PHE A N 1
ATOM 1033 C CA . PHE A 1 134 ? -9.529 -1.158 5.231 1.00 97.56 134 PHE A CA 1
ATOM 1034 C C . PHE A 1 134 ? -9.735 -1.168 3.719 1.00 97.56 134 PHE A C 1
ATOM 1036 O O . PHE A 1 134 ? -9.631 -0.142 3.048 1.00 97.56 134 PHE A O 1
ATOM 1043 N N . ASN A 1 135 ? -10.031 -2.332 3.157 1.00 95.75 135 ASN A N 1
ATOM 1044 C CA . ASN A 1 135 ? -10.278 -2.487 1.732 1.00 95.75 135 ASN A CA 1
ATOM 1045 C C . ASN A 1 135 ? -11.737 -2.842 1.486 1.00 95.75 135 ASN A C 1
ATOM 1047 O O . ASN A 1 135 ? -12.222 -3.816 2.055 1.00 95.75 135 ASN 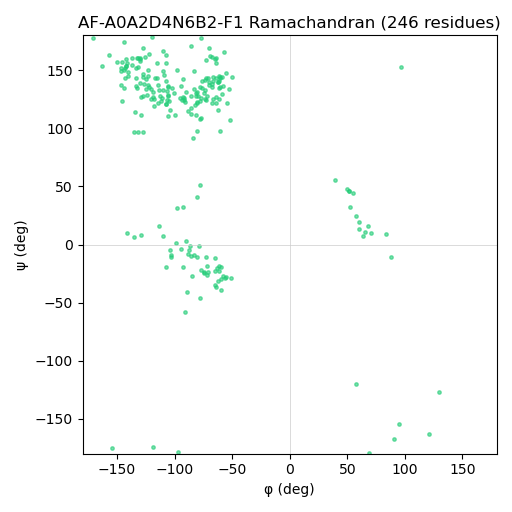A O 1
ATOM 1051 N N . ILE A 1 136 ? -12.415 -2.100 0.612 1.00 92.81 136 ILE A N 1
ATOM 1052 C CA . ILE A 1 136 ? -13.784 -2.425 0.199 1.00 92.81 136 ILE A CA 1
ATOM 1053 C C . ILE A 1 136 ? -13.802 -2.994 -1.217 1.00 92.81 136 ILE A C 1
ATOM 1055 O O . ILE A 1 136 ? -13.085 -2.474 -2.084 1.00 92.81 136 ILE A O 1
ATOM 1059 N N . PRO A 1 137 ? -14.572 -4.070 -1.459 1.00 87.69 137 PRO A N 1
ATOM 1060 C CA . PRO A 1 137 ? -14.695 -4.656 -2.782 1.00 87.69 137 PRO A CA 1
ATOM 1061 C C . PRO A 1 137 ? -15.262 -3.611 -3.740 1.00 87.69 137 PRO A C 1
ATOM 1063 O O . PRO A 1 137 ? -16.088 -2.775 -3.371 1.00 87.69 137 PRO A O 1
ATOM 1066 N N . ILE A 1 138 ? -14.782 -3.627 -4.977 1.00 84.75 138 ILE A N 1
ATOM 1067 C CA . ILE A 1 138 ? -15.364 -2.803 -6.032 1.00 84.75 138 ILE A CA 1
ATOM 1068 C C . ILE A 1 138 ? -16.602 -3.566 -6.524 1.00 84.75 138 ILE A C 1
ATOM 1070 O O . ILE A 1 138 ? -16.450 -4.519 -7.285 1.00 84.75 138 ILE A O 1
ATOM 1074 N N . GLU A 1 139 ? -17.792 -3.203 -6.028 1.00 69.94 139 GLU A N 1
ATOM 1075 C CA . GLU A 1 139 ? -19.061 -3.845 -6.413 1.00 69.94 139 GLU A CA 1
ATOM 1076 C C . GLU A 1 139 ? -19.367 -3.703 -7.917 1.00 69.94 139 GLU A C 1
ATOM 1078 O O . GLU A 1 139 ? -19.039 -2.706 -8.567 1.00 69.94 139 GLU A O 1
ATOM 1083 N N . ASP A 1 140 ? -19.984 -4.762 -8.445 1.00 53.22 140 ASP A N 1
ATOM 1084 C CA . ASP A 1 140 ? -20.114 -5.157 -9.844 1.00 53.22 140 ASP A CA 1
ATOM 1085 C C . ASP A 1 140 ? -20.831 -4.145 -10.757 1.00 53.22 140 ASP A C 1
ATOM 1087 O O . ASP A 1 140 ? -22.040 -4.189 -10.982 1.00 53.22 140 ASP A O 1
ATOM 1091 N N . LYS A 1 141 ? -20.050 -3.344 -11.477 1.00 55.28 141 LYS A N 1
ATOM 1092 C CA . LYS A 1 141 ? -20.160 -3.449 -12.938 1.00 55.28 141 LYS A CA 1
ATOM 1093 C C . LYS A 1 141 ? -19.094 -4.444 -13.379 1.00 55.28 141 LYS A C 1
ATOM 1095 O O . LYS A 1 141 ? -18.016 -4.407 -12.782 1.00 55.28 141 LYS A O 1
ATOM 1100 N N . PRO A 1 142 ? -19.343 -5.308 -14.383 1.00 59.50 142 PRO A N 1
ATOM 1101 C CA . PRO A 1 142 ? -18.282 -6.128 -14.951 1.00 59.50 142 PRO A CA 1
ATOM 1102 C C . PRO A 1 142 ? -17.137 -5.187 -15.312 1.00 59.50 142 PRO A C 1
ATOM 1104 O O . PRO A 1 142 ? -17.274 -4.348 -16.205 1.00 59.50 142 PRO A O 1
ATOM 1107 N N . GLN A 1 143 ? -16.058 -5.246 -14.527 1.00 69.06 143 GLN A N 1
ATOM 1108 C CA . GLN A 1 143 ? -14.904 -4.398 -14.756 1.00 69.06 143 GLN A CA 1
ATOM 1109 C C . GLN A 1 143 ? -14.380 -4.794 -16.126 1.00 69.06 143 GLN A C 1
ATOM 1111 O O . GLN A 1 143 ? -14.016 -5.949 -16.354 1.00 69.06 143 GLN A O 1
ATOM 1116 N N . GLN A 1 144 ? -14.432 -3.848 -17.055 1.00 82.94 144 GLN A N 1
ATOM 1117 C CA . GLN A 1 144 ? -13.876 -4.056 -18.372 1.00 82.94 144 GLN A CA 1
ATOM 1118 C C . GLN A 1 144 ? -12.368 -3.899 -18.258 1.00 82.94 144 GLN A C 1
ATOM 1120 O O . GLN A 1 144 ? -11.841 -2.894 -17.766 1.00 82.94 144 GLN A O 1
ATOM 1125 N N . PHE A 1 145 ? -11.690 -4.955 -18.673 1.00 88.56 145 PHE A N 1
ATOM 1126 C CA . PHE A 1 145 ? -10.251 -4.993 -18.811 1.00 88.56 145 PHE A CA 1
ATOM 1127 C C . PHE A 1 145 ? -9.935 -5.023 -20.295 1.00 88.56 145 PHE A C 1
ATOM 1129 O O . PHE A 1 145 ? -10.678 -5.607 -21.083 1.00 88.56 145 PHE A O 1
ATOM 1136 N N . TYR A 1 146 ? -8.836 -4.395 -20.676 1.00 92.88 146 TYR A N 1
ATOM 1137 C CA . TYR A 1 146 ? -8.365 -4.408 -22.049 1.00 92.88 146 TYR A CA 1
ATOM 1138 C C . TYR A 1 146 ? -6.838 -4.393 -22.080 1.00 92.88 146 TYR A C 1
ATOM 1140 O O . TYR A 1 146 ? -6.176 -3.964 -21.130 1.00 92.88 146 TYR A O 1
ATOM 1148 N N . TRP A 1 147 ? -6.271 -4.865 -23.189 1.00 94.50 147 TRP A N 1
ATOM 1149 C CA . TRP A 1 147 ? -4.840 -4.756 -23.439 1.00 94.50 147 TRP A CA 1
ATOM 1150 C C . TRP A 1 147 ? -4.498 -3.340 -23.896 1.00 94.50 147 TRP A C 1
ATOM 1152 O O . TRP A 1 147 ? -4.783 -2.951 -25.028 1.00 94.50 147 TRP A O 1
ATOM 1162 N N . ASN A 1 148 ? -3.850 -2.570 -23.028 1.00 93.31 148 ASN A N 1
ATOM 1163 C CA . ASN A 1 148 ? -3.320 -1.266 -23.384 1.00 93.31 148 ASN A CA 1
ATOM 1164 C C . ASN A 1 148 ? -1.965 -1.430 -24.091 1.00 93.31 148 ASN A C 1
ATOM 1166 O O . ASN A 1 148 ? -0.966 -1.819 -23.482 1.00 93.31 148 ASN A O 1
ATOM 1170 N N . VAL A 1 149 ? -1.930 -1.114 -25.388 1.00 90.94 149 VAL A N 1
ATOM 1171 C CA . VAL A 1 149 ? -0.732 -1.207 -26.248 1.00 90.94 149 VAL A CA 1
ATOM 1172 C C . VAL A 1 149 ? 0.317 -0.123 -25.970 1.00 90.94 149 VAL A C 1
ATOM 1174 O O . VAL A 1 149 ? 1.445 -0.207 -26.460 1.00 90.94 149 VAL A O 1
ATOM 1177 N N . TYR A 1 150 ? -0.028 0.886 -25.171 1.00 87.94 150 TYR A N 1
ATOM 1178 C CA . TYR A 1 150 ? 0.841 1.997 -24.784 1.00 87.94 150 TYR A CA 1
ATOM 1179 C C . TYR A 1 150 ? 1.478 1.788 -23.403 1.00 87.94 150 TYR A C 1
ATOM 1181 O O . TYR A 1 150 ? 1.754 2.751 -22.690 1.00 87.94 150 TYR A O 1
ATOM 1189 N N . GLY A 1 151 ? 1.738 0.531 -23.032 1.00 84.62 151 GLY A N 1
ATOM 1190 C CA . GLY A 1 151 ? 2.523 0.196 -21.846 1.00 84.62 151 GLY A CA 1
ATOM 1191 C C . GLY A 1 151 ? 3.931 0.822 -21.854 1.00 84.62 151 GLY A C 1
ATOM 1192 O O . GLY A 1 151 ? 4.413 1.295 -22.893 1.00 84.62 151 GLY A O 1
ATOM 1193 N N . PRO A 1 152 ? 4.619 0.832 -20.698 1.00 88.44 152 PRO A N 1
ATOM 1194 C CA . PRO A 1 152 ? 5.929 1.455 -20.570 1.00 88.44 152 PRO A CA 1
ATOM 1195 C C . PRO A 1 152 ? 6.977 0.763 -21.450 1.00 88.44 152 PRO A C 1
ATOM 1197 O O . PRO A 1 152 ? 6.998 -0.461 -21.598 1.00 88.44 152 PRO A O 1
ATOM 1200 N N . TRP A 1 153 ? 7.887 1.563 -22.006 1.00 91.56 153 TRP A N 1
ATOM 1201 C CA . TRP A 1 153 ? 9.054 1.054 -22.720 1.00 91.56 153 TRP A CA 1
ATOM 1202 C C . TRP A 1 153 ? 10.041 0.404 -21.758 1.00 91.56 153 TRP A C 1
ATOM 1204 O O . TRP A 1 153 ? 10.371 0.971 -20.716 1.00 91.56 153 TRP A O 1
ATOM 1214 N N . GLN A 1 154 ? 10.585 -0.748 -22.147 1.00 93.38 154 GLN A N 1
ATOM 1215 C CA . GLN A 1 154 ? 11.765 -1.284 -21.480 1.00 93.38 154 GLN A CA 1
ATOM 1216 C C . GLN A 1 154 ? 12.994 -0.386 -21.749 1.00 93.38 154 GLN A C 1
ATOM 1218 O O . GLN A 1 154 ? 13.007 0.377 -22.727 1.00 93.38 154 GLN A O 1
ATOM 1223 N N . PRO A 1 155 ? 14.057 -0.495 -20.934 1.00 94.00 155 PRO A N 1
ATOM 1224 C CA . PRO A 1 155 ? 15.323 0.175 -21.210 1.00 94.00 155 PRO A CA 1
ATOM 1225 C C . PRO A 1 155 ? 15.884 -0.181 -22.594 1.00 94.00 155 PRO A C 1
ATOM 1227 O O . PRO A 1 155 ? 15.715 -1.296 -23.084 1.00 94.00 155 PRO A O 1
ATOM 1230 N N . CYS A 1 156 ? 16.577 0.765 -23.228 1.00 94.69 156 CYS A N 1
ATOM 1231 C CA . CYS A 1 156 ? 17.222 0.513 -24.516 1.00 94.69 156 CYS A CA 1
ATOM 1232 C C . CYS A 1 156 ? 18.270 -0.604 -24.387 1.00 94.69 156 CYS A C 1
ATOM 1234 O O . CYS A 1 156 ? 19.069 -0.586 -23.451 1.00 94.69 156 CYS A O 1
ATOM 1236 N N . SER A 1 157 ? 18.295 -1.550 -25.330 1.00 94.56 157 SER A N 1
ATOM 1237 C CA . SER A 1 157 ? 19.199 -2.710 -25.282 1.00 94.56 157 SER A CA 1
ATOM 1238 C C . SER A 1 157 ? 20.683 -2.350 -25.384 1.00 94.56 157 SER A C 1
ATOM 1240 O O . SER A 1 157 ? 21.534 -3.120 -24.944 1.00 94.56 157 SER A O 1
ATOM 1242 N N . LYS A 1 158 ? 21.004 -1.184 -25.959 1.00 92.31 158 LYS A N 1
ATOM 1243 C CA . LYS A 1 158 ? 22.369 -0.673 -26.122 1.00 92.31 158 LYS A CA 1
ATOM 1244 C C . LYS A 1 158 ? 22.442 0.816 -25.790 1.00 92.31 158 LYS A C 1
ATOM 1246 O O . LYS A 1 158 ? 21.471 1.558 -25.947 1.00 92.31 158 LYS A O 1
ATOM 1251 N N . LEU A 1 159 ? 23.629 1.273 -25.385 1.00 91.31 159 LEU A N 1
ATOM 1252 C CA . LEU A 1 159 ? 23.895 2.695 -25.121 1.00 91.31 159 LEU A CA 1
ATOM 1253 C C . LEU A 1 159 ? 23.735 3.571 -26.372 1.00 91.31 159 LEU A C 1
ATOM 1255 O O . LEU A 1 159 ? 23.333 4.726 -26.240 1.00 91.31 159 LEU A O 1
ATOM 1259 N N . CYS A 1 160 ? 24.030 3.017 -27.551 1.00 92.88 160 CYS A N 1
ATOM 1260 C CA . CYS A 1 160 ? 23.816 3.612 -28.868 1.00 92.88 160 CYS A CA 1
ATOM 1261 C C . CYS A 1 160 ? 23.337 2.537 -29.850 1.00 92.88 160 CYS A C 1
ATOM 1263 O O . CYS A 1 160 ? 23.704 1.372 -29.695 1.00 92.88 160 CYS A O 1
ATOM 1265 N N . GLN A 1 161 ? 22.510 2.926 -30.829 1.00 93.25 161 GLN A N 1
ATOM 1266 C CA . GLN A 1 161 ? 21.961 2.023 -31.858 1.00 93.25 161 GLN A CA 1
ATOM 1267 C C . GLN A 1 161 ? 21.309 0.769 -31.254 1.00 93.25 161 GLN A C 1
ATOM 1269 O O . GLN A 1 161 ? 21.582 -0.362 -31.660 1.00 93.25 161 GLN A O 1
ATOM 1274 N N . GLY A 1 162 ? 20.499 0.971 -30.218 1.00 94.25 162 GLY A N 1
ATOM 1275 C CA . GLY A 1 162 ? 19.794 -0.108 -29.547 1.00 94.25 162 GLY A CA 1
ATOM 1276 C C . GLY A 1 162 ? 18.367 -0.266 -30.045 1.00 94.25 162 GLY A C 1
ATOM 1277 O O . GLY A 1 162 ? 17.873 0.487 -30.882 1.00 94.25 162 GLY A O 1
ATOM 1278 N N . GLU A 1 163 ? 17.689 -1.224 -29.437 1.00 96.25 163 GLU A N 1
ATOM 1279 C CA . GLU A 1 163 ? 16.265 -1.477 -29.602 1.00 96.25 163 GLU A CA 1
ATOM 1280 C C . GLU A 1 163 ? 15.599 -1.467 -28.231 1.00 96.25 163 GLU A C 1
ATOM 1282 O O . GLU A 1 163 ? 16.156 -1.954 -27.241 1.00 96.25 163 GLU A O 1
ATOM 1287 N N . ARG A 1 164 ? 14.386 -0.930 -28.164 1.00 95.00 164 ARG A N 1
ATOM 1288 C CA . ARG A 1 164 ? 13.515 -1.050 -27.000 1.00 95.00 164 ARG A CA 1
ATOM 1289 C C . ARG A 1 164 ? 12.197 -1.672 -27.420 1.00 95.00 164 ARG A C 1
ATOM 1291 O O . ARG A 1 164 ? 11.707 -1.454 -28.523 1.00 95.00 164 ARG A O 1
ATOM 1298 N N . LYS A 1 165 ? 11.643 -2.476 -26.523 1.00 92.38 165 LYS A N 1
ATOM 1299 C CA . LYS A 1 165 ? 10.362 -3.154 -26.689 1.00 92.38 165 LYS A CA 1
ATOM 1300 C C . LYS A 1 165 ? 9.398 -2.657 -25.624 1.00 92.38 165 LYS A C 1
ATOM 1302 O O . LYS A 1 165 ? 9.804 -2.401 -24.489 1.00 92.38 165 LYS A O 1
ATOM 1307 N N . ARG A 1 166 ? 8.128 -2.527 -25.979 1.00 92.06 166 ARG A N 1
ATOM 1308 C CA . ARG A 1 166 ? 7.033 -2.391 -25.020 1.00 92.06 166 ARG A CA 1
ATOM 1309 C C . ARG A 1 166 ? 6.046 -3.513 -25.274 1.00 92.06 166 ARG A C 1
ATOM 1311 O O . ARG A 1 166 ? 5.723 -3.818 -26.422 1.00 92.06 166 ARG A O 1
ATOM 1318 N N . LYS A 1 167 ? 5.588 -4.134 -24.195 1.00 90.94 167 LYS A N 1
ATOM 1319 C CA . LYS A 1 167 ? 4.524 -5.134 -24.247 1.00 90.94 167 LYS A CA 1
ATOM 1320 C C . LYS A 1 167 ? 3.190 -4.482 -23.881 1.00 90.94 167 LYS A C 1
ATOM 1322 O O . LYS A 1 167 ? 3.200 -3.540 -23.080 1.00 90.94 167 LYS A O 1
ATOM 1327 N N . PRO A 1 168 ? 2.061 -4.968 -24.419 1.00 92.88 168 PRO A N 1
ATOM 1328 C CA . PRO A 1 168 ? 0.759 -4.571 -23.914 1.00 92.88 168 PRO A CA 1
ATOM 1329 C C . PRO A 1 168 ? 0.631 -4.928 -22.434 1.00 92.88 168 PRO A C 1
ATOM 1331 O O . PRO A 1 168 ? 1.144 -5.959 -21.992 1.00 92.88 168 PRO A O 1
ATOM 1334 N N . ILE A 1 169 ? -0.049 -4.072 -21.682 1.00 94.31 169 ILE A N 1
ATOM 1335 C CA . ILE A 1 169 ? -0.340 -4.279 -20.261 1.00 94.31 169 ILE A CA 1
ATOM 1336 C C . ILE A 1 169 ? -1.847 -4.409 -20.066 1.00 94.31 169 ILE A C 1
ATOM 1338 O O . ILE A 1 169 ? -2.616 -3.721 -20.741 1.00 94.31 169 ILE A O 1
ATOM 1342 N N . CYS A 1 170 ? -2.284 -5.276 -19.156 1.00 93.25 170 CYS A N 1
ATOM 1343 C CA . CYS A 1 170 ? -3.700 -5.355 -18.822 1.00 93.25 170 CYS A CA 1
ATOM 1344 C C . CYS A 1 170 ? -4.101 -4.123 -18.002 1.00 93.25 170 CYS A C 1
ATOM 1346 O O . CYS A 1 170 ? -3.478 -3.796 -16.989 1.00 93.25 170 CYS A O 1
ATOM 1348 N N . THR A 1 171 ? -5.105 -3.384 -18.468 1.00 92.56 171 THR A N 1
ATOM 1349 C CA . THR A 1 171 ? -5.548 -2.128 -17.852 1.00 92.56 171 THR A CA 1
ATOM 1350 C C . THR A 1 171 ? -7.037 -2.175 -17.576 1.00 92.56 171 THR A C 1
ATOM 1352 O O . THR A 1 171 ? -7.824 -2.657 -18.392 1.00 92.56 171 THR A O 1
ATOM 1355 N N . ARG A 1 172 ? -7.425 -1.665 -16.408 1.00 88.25 172 ARG A N 1
ATOM 1356 C CA . ARG A 1 172 ? -8.825 -1.475 -16.051 1.00 88.25 172 ARG A CA 1
ATOM 1357 C C . ARG A 1 172 ? -9.354 -0.184 -16.662 1.00 88.25 172 ARG A C 1
ATOM 1359 O O . ARG A 1 172 ? -8.787 0.884 -16.457 1.00 88.25 172 ARG A O 1
ATOM 1366 N N . GLU A 1 173 ? -10.475 -0.272 -17.367 1.00 87.62 173 GLU A N 1
ATOM 1367 C CA . GLU A 1 173 ? -11.051 0.869 -18.085 1.00 87.62 173 GLU A CA 1
ATOM 1368 C C . GLU A 1 173 ? -11.496 2.011 -17.153 1.00 87.62 173 GLU A C 1
ATOM 1370 O O . GLU A 1 173 ? -11.303 3.183 -17.475 1.00 87.62 173 GLU A O 1
ATOM 1375 N N . SER A 1 174 ? -12.036 1.688 -15.973 1.00 81.75 174 SER A N 1
ATOM 1376 C CA . SER A 1 174 ? -12.663 2.676 -15.083 1.00 81.75 174 SER A CA 1
ATOM 1377 C C . SER A 1 174 ? -11.712 3.738 -14.525 1.00 81.75 174 SER A C 1
ATOM 1379 O O . SER A 1 174 ? -12.131 4.867 -14.297 1.00 81.75 174 SER A O 1
ATOM 1381 N N . ASP A 1 175 ? -10.459 3.375 -14.252 1.00 83.12 175 ASP A N 1
ATOM 1382 C CA . ASP A 1 175 ? -9.464 4.241 -13.602 1.00 83.12 175 ASP A CA 1
ATOM 1383 C C . ASP A 1 175 ? -8.085 4.192 -14.273 1.00 83.12 175 ASP A C 1
ATOM 1385 O O . ASP A 1 175 ? -7.134 4.785 -13.770 1.00 83.12 175 ASP A O 1
ATOM 1389 N N . GLN A 1 176 ? -7.976 3.498 -15.412 1.00 87.69 176 GLN A N 1
ATOM 1390 C CA . GLN A 1 176 ? -6.734 3.312 -16.166 1.00 87.69 176 GLN A CA 1
ATOM 1391 C C . GLN A 1 176 ? -5.612 2.659 -15.344 1.00 87.69 176 GLN A C 1
ATOM 1393 O O . GLN A 1 176 ? -4.427 2.812 -15.649 1.00 87.69 176 GLN A O 1
ATOM 1398 N N . LEU A 1 177 ? -5.972 1.901 -14.303 1.00 86.06 177 LEU A N 1
ATOM 1399 C CA . LEU A 1 177 ? -5.003 1.211 -13.466 1.00 86.06 177 LEU A CA 1
ATOM 1400 C C . LEU A 1 177 ? -4.431 -0.007 -14.199 1.00 86.06 177 LEU A C 1
ATOM 1402 O O . LEU A 1 177 ? -5.174 -0.856 -14.699 1.00 86.06 177 LEU A O 1
ATOM 1406 N N . MET A 1 178 ? -3.102 -0.117 -14.213 1.00 89.62 178 MET A N 1
ATOM 1407 C CA . MET A 1 178 ? -2.405 -1.332 -14.632 1.00 89.62 178 MET A CA 1
ATOM 1408 C C . MET A 1 178 ? -2.666 -2.446 -13.610 1.00 89.62 178 MET A C 1
ATOM 1410 O O . MET A 1 178 ? -2.358 -2.296 -12.427 1.00 89.62 178 MET A O 1
ATOM 1414 N N . VAL A 1 179 ? -3.222 -3.561 -14.077 1.00 89.25 179 VAL A N 1
ATOM 1415 C CA . VAL A 1 179 ? -3.579 -4.734 -13.265 1.00 89.25 179 VAL A CA 1
ATOM 1416 C C . VAL A 1 179 ? -2.812 -5.969 -13.741 1.00 89.25 179 VAL A C 1
ATOM 1418 O O . VAL A 1 179 ? -2.027 -5.897 -14.687 1.00 89.25 179 VAL A O 1
ATOM 1421 N N . SER A 1 180 ? -3.006 -7.112 -13.081 1.00 88.62 180 SER A N 1
ATOM 1422 C CA . SER A 1 180 ? -2.408 -8.372 -13.525 1.00 88.62 180 SER A CA 1
ATOM 1423 C C . SER A 1 180 ? -2.904 -8.775 -14.913 1.00 88.62 180 SER A C 1
ATOM 1425 O O . SER A 1 180 ? -4.103 -8.707 -15.194 1.00 88.62 180 SER A O 1
ATOM 1427 N N . ASP A 1 181 ? -1.988 -9.297 -15.733 1.00 90.25 181 ASP A N 1
ATOM 1428 C CA . ASP A 1 181 ? -2.265 -9.873 -17.056 1.00 90.25 181 ASP A CA 1
ATOM 1429 C C . ASP A 1 181 ? -3.397 -10.925 -16.998 1.00 90.25 181 ASP A C 1
ATOM 1431 O O . ASP A 1 181 ? -4.202 -11.008 -17.922 1.00 90.25 181 ASP A O 1
ATOM 1435 N N . GLN A 1 182 ? -3.565 -11.601 -15.850 1.00 86.69 182 GLN A N 1
ATOM 1436 C CA . GLN A 1 182 ? -4.636 -12.578 -15.597 1.00 86.69 182 GLN A CA 1
ATOM 1437 C C . GLN A 1 182 ? -6.056 -12.032 -15.798 1.00 86.69 182 GLN A C 1
ATOM 1439 O O . GLN A 1 182 ? -6.986 -12.773 -16.119 1.00 86.69 182 GLN A O 1
ATOM 1444 N N . ARG A 1 183 ? -6.260 -10.724 -15.598 1.00 85.06 183 ARG A N 1
ATOM 1445 C CA . ARG A 1 183 ? -7.565 -10.078 -15.817 1.00 85.06 183 ARG A CA 1
ATOM 1446 C C . ARG A 1 183 ? -7.915 -9.971 -17.304 1.00 85.06 183 ARG A C 1
ATOM 1448 O O . ARG A 1 183 ? -9.090 -9.838 -17.636 1.00 85.06 183 ARG A O 1
ATOM 1455 N N . CYS A 1 184 ? -6.915 -10.089 -18.176 1.00 90.88 184 CYS A N 1
ATOM 1456 C CA . CYS A 1 184 ? -7.039 -10.058 -19.625 1.00 90.88 184 CYS A CA 1
ATOM 1457 C C . CYS A 1 184 ? -6.777 -11.427 -20.285 1.00 90.88 184 CYS A C 1
ATOM 1459 O O . CYS A 1 184 ? -6.777 -11.487 -21.508 1.00 90.88 184 CYS A O 1
ATOM 1461 N N . ASP A 1 185 ? -6.618 -12.530 -19.534 1.00 88.69 185 ASP A N 1
ATOM 1462 C CA . ASP A 1 185 ? -6.287 -13.868 -20.080 1.00 88.69 185 ASP A CA 1
ATOM 1463 C C . ASP A 1 185 ? -7.264 -14.359 -21.164 1.00 88.69 185 ASP A C 1
ATOM 1465 O O . ASP A 1 185 ? -6.903 -15.140 -22.042 1.00 88.69 185 ASP A O 1
ATOM 1469 N N . LYS A 1 186 ? -8.524 -13.911 -21.106 1.00 88.00 186 LYS A N 1
ATOM 1470 C CA . LYS A 1 186 ? -9.570 -14.260 -22.084 1.00 88.00 186 LYS A CA 1
ATOM 1471 C C . LYS A 1 186 ? -9.603 -13.337 -23.307 1.00 88.00 186 LYS A C 1
ATOM 1473 O O . LYS A 1 186 ? -10.408 -13.558 -24.207 1.00 88.00 186 LYS A O 1
ATOM 1478 N N . ILE A 1 187 ? -8.779 -12.293 -23.326 1.00 91.69 187 ILE A N 1
ATOM 1479 C CA . ILE A 1 187 ? -8.706 -11.291 -24.387 1.00 91.69 187 ILE A CA 1
ATOM 1480 C C . ILE A 1 187 ? -7.428 -11.565 -25.187 1.00 91.69 187 ILE A C 1
ATOM 1482 O O . ILE A 1 187 ? -6.357 -11.650 -24.586 1.00 91.69 187 ILE A O 1
ATOM 1486 N N . PRO A 1 188 ? -7.491 -11.676 -26.525 1.00 92.81 188 PRO A N 1
ATOM 1487 C CA . PRO A 1 188 ? -6.297 -11.847 -27.347 1.00 92.81 188 PRO A CA 1
ATOM 1488 C C . PRO A 1 188 ? -5.268 -10.741 -27.081 1.00 92.81 188 PRO A C 1
ATOM 1490 O O . PRO A 1 188 ? -5.581 -9.557 -27.220 1.00 92.81 188 PRO A O 1
ATOM 1493 N N . GLN A 1 189 ? -4.055 -11.127 -26.680 1.00 91.94 189 GLN A N 1
ATOM 1494 C CA . GLN A 1 189 ? -2.973 -10.184 -26.409 1.00 91.94 189 GLN A CA 1
ATOM 1495 C C . GLN A 1 189 ? -2.369 -9.681 -27.730 1.00 91.94 189 GLN A C 1
ATOM 1497 O O . GLN A 1 189 ? -1.960 -10.506 -28.548 1.00 91.94 189 GLN A O 1
ATOM 1502 N N . PRO A 1 190 ? -2.290 -8.356 -27.956 1.00 91.88 190 PRO A N 1
ATOM 1503 C CA . PRO A 1 190 ? -1.609 -7.798 -29.120 1.00 91.88 190 PRO A CA 1
ATOM 1504 C C . PRO A 1 190 ? -0.102 -8.086 -29.116 1.00 91.88 190 PRO A C 1
ATOM 1506 O O . PRO A 1 190 ? 0.503 -8.305 -28.063 1.00 91.88 190 PRO A O 1
ATOM 1509 N N . ASP A 1 191 ? 0.526 -7.999 -30.287 1.00 92.00 191 ASP A N 1
ATOM 1510 C CA . ASP A 1 191 ? 1.974 -8.159 -30.393 1.00 92.00 191 ASP A CA 1
ATOM 1511 C C . ASP A 1 191 ? 2.738 -7.017 -29.691 1.00 92.00 191 ASP A C 1
ATOM 1513 O O . ASP A 1 191 ? 2.323 -5.851 -29.730 1.00 92.00 191 ASP A O 1
ATOM 1517 N N . PRO A 1 192 ? 3.892 -7.312 -29.065 1.00 91.00 192 PRO A N 1
ATOM 1518 C CA . PRO A 1 192 ? 4.784 -6.287 -28.541 1.00 91.00 192 PRO A CA 1
ATOM 1519 C C . PRO A 1 192 ? 5.315 -5.366 -29.643 1.00 91.00 192 PRO A C 1
ATOM 1521 O O . PRO A 1 192 ? 5.727 -5.812 -30.714 1.00 91.00 192 PRO A O 1
ATOM 1524 N N . VAL A 1 193 ? 5.407 -4.071 -29.344 1.00 93.06 193 VAL A N 1
ATOM 1525 C CA . VAL A 1 193 ? 5.990 -3.084 -30.261 1.00 93.06 193 VAL A CA 1
ATOM 1526 C C . VAL A 1 193 ? 7.488 -2.977 -29.990 1.00 93.06 193 VAL A C 1
ATOM 1528 O O . VAL A 1 193 ? 7.901 -2.822 -28.840 1.00 93.06 193 VAL A O 1
ATOM 1531 N N . THR A 1 194 ? 8.299 -3.038 -31.047 1.00 94.38 194 THR A N 1
ATOM 1532 C CA . THR A 1 194 ? 9.754 -2.825 -30.996 1.00 94.38 194 THR A CA 1
ATOM 1533 C C . THR A 1 194 ? 10.110 -1.565 -31.768 1.00 94.38 194 THR A C 1
ATOM 1535 O O . THR A 1 194 ? 9.605 -1.356 -32.868 1.00 94.38 194 THR A O 1
ATOM 1538 N N . GLU A 1 195 ? 10.997 -0.744 -31.217 1.00 94.31 195 GLU A N 1
ATOM 1539 C CA . GLU A 1 195 ? 11.528 0.426 -31.909 1.00 94.31 195 GLU A CA 1
ATOM 1540 C C . GLU A 1 195 ? 13.014 0.640 -31.626 1.00 94.31 195 GLU A C 1
ATOM 1542 O O . GLU A 1 195 ? 13.549 0.213 -30.599 1.00 94.31 195 GLU A O 1
ATOM 1547 N N . LEU A 1 196 ? 13.676 1.337 -32.546 1.00 96.25 196 LEU A N 1
ATOM 1548 C CA . LEU A 1 196 ? 15.066 1.737 -32.386 1.00 96.25 196 LEU A CA 1
ATOM 1549 C C . LEU A 1 196 ? 15.191 2.861 -31.350 1.00 96.25 196 LEU A C 1
ATOM 1551 O O . LEU A 1 196 ? 14.371 3.776 -31.288 1.00 96.25 196 LEU A O 1
ATOM 1555 N N . CYS A 1 197 ? 16.258 2.824 -30.561 1.00 94.38 197 CYS A N 1
ATOM 1556 C CA . CYS A 1 197 ? 16.558 3.822 -29.542 1.00 94.38 197 CYS A CA 1
ATOM 1557 C C . CYS A 1 197 ? 18.038 4.208 -29.548 1.00 94.38 197 CYS A C 1
ATOM 1559 O O . CYS A 1 197 ? 18.899 3.503 -30.076 1.00 94.38 197 CYS A O 1
ATOM 1561 N N . ASN A 1 198 ? 18.337 5.367 -28.956 1.00 93.12 198 ASN A N 1
ATOM 1562 C CA . ASN A 1 198 ? 19.692 5.916 -28.875 1.00 93.12 198 ASN A CA 1
ATOM 1563 C C . ASN A 1 198 ? 20.376 6.054 -30.253 1.00 93.12 198 ASN A C 1
ATOM 1565 O O . ASN A 1 198 ? 21.543 5.707 -30.428 1.00 93.12 198 ASN A O 1
ATOM 1569 N N . LEU A 1 199 ? 19.643 6.565 -31.248 1.00 92.94 199 LEU A N 1
ATOM 1570 C CA . LEU A 1 199 ? 20.146 6.730 -32.620 1.00 92.94 199 LEU A CA 1
ATOM 1571 C C . LEU A 1 199 ? 21.135 7.899 -32.772 1.00 92.94 199 LEU A C 1
ATOM 1573 O O . LEU A 1 199 ? 21.998 7.882 -33.650 1.00 92.94 199 LEU A O 1
ATOM 1577 N N . ASN A 1 200 ? 21.051 8.885 -31.878 1.00 93.12 200 ASN A N 1
ATOM 1578 C CA . ASN A 1 200 ? 21.813 10.134 -31.938 1.00 93.12 200 ASN A CA 1
ATOM 1579 C C . ASN A 1 200 ? 23.135 10.082 -31.161 1.00 93.12 200 ASN A C 1
ATOM 1581 O O . ASN A 1 200 ? 23.576 11.088 -30.605 1.00 93.12 200 ASN A O 1
ATOM 1585 N N . CYS A 1 201 ? 23.774 8.918 -31.092 1.00 92.94 201 CYS A N 1
ATOM 1586 C CA . CYS A 1 201 ? 25.090 8.794 -30.480 1.00 92.94 201 CYS A CA 1
ATOM 1587 C C . CYS A 1 201 ? 25.971 7.779 -31.200 1.00 92.94 201 CYS A C 1
ATOM 1589 O O . CYS A 1 201 ? 25.527 7.139 -32.142 1.00 92.94 201 CYS A O 1
ATOM 1591 N N . GLU A 1 202 ? 27.229 7.661 -30.804 1.00 93.25 202 GLU A N 1
ATOM 1592 C CA . GLU A 1 202 ? 28.160 6.660 -31.320 1.00 93.25 202 GLU A CA 1
ATOM 1593 C C . GLU A 1 202 ? 29.115 6.250 -30.203 1.00 93.25 202 GLU A C 1
ATOM 1595 O O . GLU A 1 202 ? 29.582 7.103 -29.446 1.00 93.25 202 GLU A O 1
ATOM 1600 N N . LEU A 1 203 ? 29.393 4.955 -30.085 1.00 93.00 203 LEU A N 1
ATOM 1601 C CA . LEU A 1 203 ? 30.437 4.449 -29.202 1.00 93.00 203 LEU A CA 1
ATOM 1602 C C . LEU A 1 203 ? 31.717 4.271 -30.008 1.00 93.00 203 LEU A C 1
ATOM 1604 O O . LEU A 1 203 ? 31.713 3.594 -31.032 1.00 93.00 203 LEU A O 1
ATOM 1608 N N . ARG A 1 204 ? 32.814 4.866 -29.539 1.00 92.06 204 ARG A N 1
ATOM 1609 C CA . ARG A 1 204 ? 34.136 4.668 -30.140 1.00 92.06 204 ARG A CA 1
ATOM 1610 C C . ARG A 1 204 ? 35.241 4.810 -29.106 1.00 92.06 204 ARG A C 1
ATOM 1612 O O . ARG A 1 204 ? 35.088 5.500 -28.096 1.00 92.06 204 ARG A O 1
ATOM 1619 N N . TRP A 1 205 ? 36.382 4.201 -29.405 1.00 92.75 205 TRP A N 1
ATOM 1620 C CA . TRP A 1 205 ? 37.606 4.388 -28.638 1.00 92.75 205 TRP A CA 1
ATOM 1621 C C . TRP A 1 205 ? 38.045 5.854 -28.681 1.00 92.75 205 TRP A C 1
ATOM 1623 O O . TRP A 1 205 ? 38.188 6.453 -29.749 1.00 92.75 205 TRP A O 1
ATOM 1633 N N . HIS A 1 206 ? 38.236 6.445 -27.507 1.00 93.56 206 HIS A N 1
ATOM 1634 C CA . HIS A 1 206 ? 38.702 7.813 -27.335 1.00 93.56 206 HIS A CA 1
ATOM 1635 C C . HIS A 1 206 ? 40.083 7.820 -26.689 1.00 93.56 206 HIS A C 1
ATOM 1637 O O . HIS A 1 206 ? 40.304 7.143 -25.689 1.00 93.56 206 HIS A O 1
ATOM 1643 N N . ILE A 1 207 ? 41.005 8.605 -27.247 1.00 92.88 207 ILE A N 1
ATOM 1644 C CA . ILE A 1 207 ? 42.339 8.792 -26.672 1.00 92.88 207 ILE A CA 1
ATOM 1645 C C . ILE A 1 207 ? 42.214 9.746 -25.483 1.00 92.88 207 ILE A C 1
ATOM 1647 O O . ILE A 1 207 ? 42.003 10.940 -25.678 1.00 92.88 207 ILE A O 1
ATOM 1651 N N . VAL A 1 208 ? 42.374 9.220 -24.272 1.00 91.38 208 VAL A N 1
ATOM 1652 C CA . VAL A 1 208 ? 42.337 9.989 -23.020 1.00 91.38 208 VAL A CA 1
ATOM 1653 C C . VAL A 1 208 ? 43.648 10.735 -22.819 1.00 91.38 208 VAL A C 1
ATOM 1655 O O . VAL A 1 208 ? 43.657 11.922 -22.497 1.00 91.38 208 VAL A O 1
ATOM 1658 N N . ARG A 1 209 ? 44.772 10.041 -23.028 1.00 91.56 209 ARG A N 1
ATOM 1659 C CA . ARG A 1 209 ? 46.109 10.589 -22.804 1.00 91.56 209 ARG A CA 1
ATOM 1660 C C . ARG A 1 209 ? 47.097 10.072 -23.840 1.00 91.56 209 ARG A C 1
ATOM 1662 O O . ARG A 1 209 ? 46.975 8.963 -24.357 1.00 91.56 209 ARG A O 1
ATOM 1669 N N . LYS A 1 210 ? 48.096 10.898 -24.139 1.00 94.38 210 LYS A N 1
ATOM 1670 C CA . LYS A 1 210 ? 49.255 10.543 -24.963 1.00 94.38 210 LYS A CA 1
ATOM 1671 C C . LYS A 1 210 ? 50.504 10.688 -24.099 1.00 94.38 210 LYS A C 1
ATOM 1673 O O . LYS A 1 210 ? 50.639 11.711 -23.428 1.00 94.38 210 LYS A O 1
ATOM 1678 N N . SER A 1 211 ? 51.377 9.683 -24.087 1.00 93.31 211 SER A N 1
ATOM 1679 C CA . SER A 1 211 ? 52.693 9.824 -23.459 1.00 93.31 211 SER A CA 1
ATOM 1680 C C . SER A 1 211 ? 53.573 10.779 -24.265 1.00 93.31 211 SER A C 1
ATOM 1682 O O . SER A 1 211 ? 53.331 11.016 -25.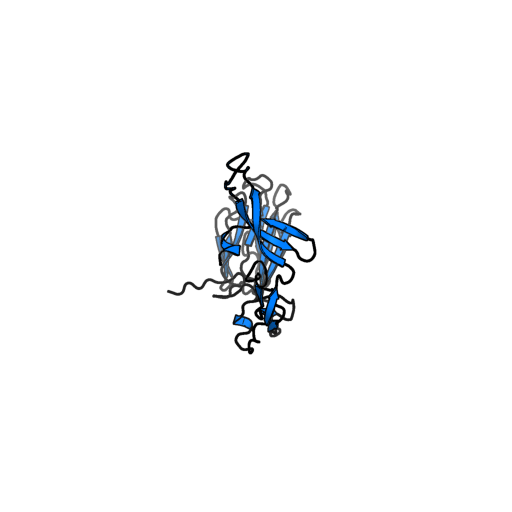454 1.00 93.31 211 SER A O 1
ATOM 1684 N N . GLU A 1 212 ? 54.632 11.276 -23.634 1.00 92.69 212 GLU A N 1
ATOM 1685 C CA . GLU A 1 212 ? 55.743 11.881 -24.365 1.00 92.69 212 GLU A CA 1
ATOM 1686 C C . GLU A 1 212 ? 56.441 10.829 -25.241 1.00 92.69 212 GLU A C 1
ATOM 1688 O O . GLU A 1 212 ? 56.273 9.616 -25.048 1.00 92.69 212 GLU A O 1
ATOM 1693 N N . CYS A 1 213 ? 57.184 11.295 -26.244 1.00 92.19 213 CYS A N 1
ATOM 1694 C CA . CYS A 1 213 ? 57.978 10.418 -27.096 1.00 92.19 213 CYS A CA 1
ATOM 1695 C C . CYS A 1 213 ? 59.107 9.776 -26.285 1.00 92.19 213 CYS A C 1
ATOM 1697 O O . CYS A 1 213 ? 59.755 10.443 -25.482 1.00 92.19 213 CYS A O 1
ATOM 1699 N N . SER A 1 214 ? 59.390 8.498 -26.549 1.00 93.75 214 SER A N 1
ATOM 1700 C CA . SER A 1 214 ? 60.466 7.759 -25.876 1.00 93.75 214 SER A CA 1
ATOM 1701 C C . SER A 1 214 ? 61.868 8.342 -26.111 1.00 93.75 214 SER A C 1
ATOM 1703 O O . SER A 1 214 ? 62.795 8.011 -25.380 1.00 93.75 214 SER A O 1
ATOM 1705 N N . VAL A 1 215 ? 62.040 9.169 -27.147 1.00 92.69 215 VAL A N 1
ATOM 1706 C CA . VAL A 1 215 ? 63.298 9.834 -27.519 1.00 92.69 215 VAL A CA 1
ATOM 1707 C C . VAL A 1 215 ? 63.026 11.256 -28.015 1.00 92.69 215 VAL A C 1
ATOM 1709 O O . VAL A 1 215 ? 61.948 11.536 -28.543 1.00 92.69 215 VAL A O 1
ATOM 1712 N N . GLN A 1 216 ? 64.014 12.146 -27.873 1.00 89.75 216 GLN A N 1
ATOM 1713 C CA . GLN A 1 216 ? 63.936 13.540 -28.341 1.00 89.75 216 GLN A CA 1
ATOM 1714 C C . GLN A 1 216 ? 64.307 13.710 -29.827 1.00 89.75 216 GLN A C 1
ATOM 1716 O O . GLN A 1 216 ? 63.811 14.628 -30.475 1.00 89.75 216 GLN A O 1
ATOM 1721 N N . CYS A 1 217 ? 65.140 12.827 -30.389 1.00 89.44 217 CYS A N 1
ATOM 1722 C CA . CYS A 1 217 ? 65.442 12.765 -31.821 1.00 89.44 217 CYS A CA 1
ATOM 1723 C C . CYS A 1 217 ? 65.686 11.309 -32.268 1.00 89.44 217 CYS A C 1
ATOM 1725 O O . CYS A 1 217 ? 66.096 10.469 -31.467 1.00 89.44 217 CYS A O 1
ATOM 1727 N N . GLY A 1 218 ? 65.409 10.997 -33.539 1.00 88.69 218 GLY A N 1
ATOM 1728 C CA . GLY A 1 218 ? 65.476 9.631 -34.083 1.00 88.69 218 GLY A CA 1
ATOM 1729 C C . GLY A 1 218 ? 64.154 8.853 -33.987 1.00 88.69 218 GLY A C 1
ATOM 1730 O O . GLY A 1 218 ? 63.094 9.431 -33.753 1.00 88.69 218 GLY A O 1
ATOM 1731 N N . MET A 1 219 ? 64.198 7.536 -34.216 1.00 93.06 219 MET A N 1
ATOM 1732 C CA . MET A 1 219 ? 63.013 6.667 -34.160 1.00 93.06 219 MET A CA 1
ATOM 1733 C C . MET A 1 219 ? 62.671 6.280 -32.717 1.00 93.06 219 MET A C 1
ATOM 1735 O O . MET A 1 219 ? 63.523 5.792 -31.980 1.00 93.06 219 MET A O 1
ATOM 1739 N N . GLY A 1 220 ? 61.405 6.444 -32.336 1.00 90.94 220 GLY A N 1
ATOM 1740 C CA . GLY A 1 220 ? 60.891 6.067 -31.022 1.00 90.94 220 GLY A CA 1
ATOM 1741 C C . GLY A 1 220 ? 59.397 5.777 -31.053 1.00 90.94 220 GLY A C 1
ATOM 1742 O O . GLY A 1 220 ? 58.768 5.791 -32.112 1.00 90.94 220 GLY A O 1
ATOM 1743 N N . TYR A 1 221 ? 58.824 5.521 -29.882 1.00 92.88 221 TYR A N 1
ATOM 1744 C CA . TYR A 1 221 ? 57.409 5.200 -29.725 1.00 92.88 221 TYR A CA 1
ATOM 1745 C C . TYR A 1 221 ? 56.735 6.127 -28.707 1.00 92.88 221 TYR A C 1
ATOM 1747 O O . TYR A 1 221 ? 57.389 6.788 -27.900 1.00 92.88 221 TYR A O 1
ATOM 1755 N N . LYS A 1 222 ? 55.402 6.179 -28.767 1.00 92.25 222 LYS A N 1
ATOM 1756 C CA . LYS A 1 222 ? 54.545 6.826 -27.769 1.00 92.25 222 LYS A CA 1
ATOM 1757 C C . LYS A 1 222 ? 53.391 5.895 -27.430 1.00 92.25 222 LYS A C 1
ATOM 1759 O O . LYS A 1 222 ? 52.854 5.230 -28.316 1.00 92.25 222 LYS A O 1
ATOM 1764 N N . THR A 1 223 ? 52.990 5.890 -26.172 1.00 93.00 223 THR A N 1
ATOM 1765 C CA . THR A 1 223 ? 51.868 5.092 -25.685 1.00 93.00 223 THR A CA 1
ATOM 1766 C C . THR A 1 223 ? 50.601 5.942 -25.694 1.00 93.00 223 THR A C 1
ATOM 1768 O O . THR A 1 223 ? 50.616 7.117 -25.313 1.00 93.00 223 THR A O 1
ATOM 1771 N N . LEU A 1 224 ? 49.497 5.356 -26.158 1.00 93.31 224 LEU A N 1
ATOM 1772 C CA . LEU A 1 224 ? 48.172 5.970 -26.138 1.00 93.31 224 LEU A CA 1
ATOM 1773 C C . LEU A 1 224 ? 47.335 5.288 -25.059 1.00 93.31 224 LEU A C 1
ATOM 1775 O O . LEU A 1 224 ? 47.158 4.074 -25.096 1.00 93.31 224 LEU A O 1
ATOM 1779 N N . GLU A 1 225 ? 46.807 6.070 -24.124 1.00 92.56 225 GLU A N 1
ATOM 1780 C CA . GLU A 1 225 ? 45.787 5.600 -23.192 1.00 92.56 225 GLU A CA 1
ATOM 1781 C C . GLU A 1 225 ? 44.423 5.825 -23.844 1.00 92.56 225 GLU A C 1
ATOM 1783 O O . GLU A 1 225 ? 44.040 6.969 -24.118 1.00 92.56 225 GLU A O 1
ATOM 1788 N N . ILE A 1 226 ? 43.713 4.738 -24.140 1.00 93.12 226 ILE A N 1
ATOM 1789 C CA . ILE A 1 226 ? 42.390 4.775 -24.763 1.00 93.12 226 ILE A CA 1
ATOM 1790 C C . ILE A 1 226 ? 41.323 4.335 -23.767 1.00 93.12 226 ILE A C 1
ATOM 1792 O O . ILE A 1 226 ? 41.582 3.512 -22.898 1.00 93.12 226 ILE A O 1
ATOM 1796 N N . SER A 1 227 ? 40.119 4.876 -23.912 1.00 93.62 227 SER A N 1
ATOM 1797 C CA . SER A 1 227 ? 38.938 4.383 -23.208 1.00 93.62 227 SER A CA 1
ATOM 1798 C C . SER A 1 227 ? 37.709 4.451 -24.092 1.00 93.62 227 SER A C 1
ATOM 1800 O O . SER A 1 227 ? 37.623 5.319 -24.968 1.00 93.62 227 SER A O 1
ATOM 1802 N N . CYS A 1 228 ? 36.729 3.597 -23.831 1.00 94.75 228 CYS A N 1
ATOM 1803 C CA . CYS A 1 228 ? 35.442 3.689 -24.499 1.00 94.75 228 CYS A CA 1
ATOM 1804 C C . CYS A 1 228 ? 34.754 5.023 -24.184 1.00 94.75 228 CYS A C 1
ATOM 1806 O O . CYS A 1 228 ? 34.718 5.476 -23.037 1.00 94.75 228 CYS A O 1
ATOM 1808 N N . ALA A 1 229 ? 34.204 5.675 -25.207 1.00 94.00 229 ALA A N 1
ATOM 1809 C CA . ALA A 1 229 ? 33.428 6.887 -25.016 1.00 94.00 229 ALA A CA 1
ATOM 1810 C C . ALA A 1 229 ? 32.207 6.941 -25.934 1.00 94.00 229 ALA A C 1
ATOM 1812 O O . ALA A 1 229 ? 32.241 6.509 -27.089 1.00 94.00 229 ALA A O 1
ATOM 1813 N N . LYS A 1 230 ? 31.134 7.522 -25.399 1.00 93.50 230 LYS A N 1
ATOM 1814 C CA . LYS A 1 230 ? 29.899 7.849 -26.098 1.00 93.50 230 LYS A CA 1
ATOM 1815 C C . LYS A 1 230 ? 29.979 9.276 -26.621 1.00 93.50 230 LYS A C 1
ATOM 1817 O O . LYS A 1 230 ? 30.218 10.211 -25.862 1.00 93.50 230 LYS A O 1
ATOM 1822 N N . TYR A 1 231 ? 29.724 9.432 -27.908 1.00 91.88 231 TYR A N 1
ATOM 1823 C CA . TYR A 1 231 ? 29.694 10.710 -28.602 1.00 91.88 231 TYR A CA 1
ATOM 1824 C C . TYR A 1 231 ? 28.251 11.057 -28.918 1.00 91.88 231 TYR A C 1
ATOM 1826 O O . TYR A 1 231 ? 27.575 10.291 -29.600 1.00 91.88 231 TYR A O 1
ATOM 1834 N N . SER A 1 232 ? 27.770 12.192 -28.421 1.00 91.19 232 SER A N 1
ATOM 1835 C CA . SER A 1 232 ? 26.450 12.715 -28.775 1.00 91.19 232 SER A CA 1
ATOM 1836 C C . SER A 1 232 ? 26.529 13.434 -30.119 1.00 91.19 232 SER A C 1
ATOM 1838 O O . SER A 1 232 ? 27.276 14.401 -30.261 1.00 91.19 232 SER A O 1
ATOM 1840 N N . LYS A 1 233 ? 25.741 12.988 -31.105 1.00 86.06 233 LYS A N 1
ATOM 1841 C CA . LYS A 1 233 ? 25.682 13.636 -32.429 1.00 86.06 233 LYS A CA 1
ATOM 1842 C C . LYS A 1 233 ? 24.982 14.998 -32.381 1.00 86.06 233 LYS A C 1
ATOM 1844 O O . LYS A 1 233 ? 25.219 15.823 -33.251 1.00 86.06 233 LYS A O 1
ATOM 1849 N N . LEU A 1 234 ? 24.132 15.221 -31.377 1.00 84.25 234 LEU A N 1
ATOM 1850 C CA . LEU A 1 234 ? 23.363 16.458 -31.213 1.00 84.25 234 LEU A CA 1
ATOM 1851 C C . LEU A 1 234 ? 24.116 17.513 -30.401 1.00 84.25 234 LEU A C 1
ATOM 1853 O O . LEU A 1 234 ? 24.076 18.689 -30.737 1.00 84.25 234 LEU A O 1
ATOM 1857 N N . GLU A 1 235 ? 24.801 17.094 -29.337 1.00 82.88 235 GLU A N 1
ATOM 1858 C CA . GLU A 1 235 ? 25.417 18.020 -28.374 1.00 82.88 235 GLU A CA 1
ATOM 1859 C C . GLU A 1 235 ? 26.934 18.150 -28.553 1.00 82.88 235 GLU A C 1
ATOM 1861 O O . GLU A 1 235 ? 27.570 18.950 -27.875 1.00 82.88 235 GLU A O 1
ATOM 1866 N N . GLY A 1 236 ? 27.550 17.313 -29.398 1.00 82.12 236 GLY A N 1
ATOM 1867 C CA . GLY A 1 236 ? 29.010 17.239 -29.534 1.00 82.12 236 GLY A CA 1
ATOM 1868 C C . GLY A 1 236 ? 29.734 16.771 -28.263 1.00 82.12 236 GLY A C 1
ATOM 1869 O O . GLY A 1 236 ? 30.963 16.791 -28.206 1.00 82.12 236 GLY A O 1
ATOM 1870 N N . LYS A 1 237 ? 28.988 16.348 -27.236 1.00 87.12 237 LYS A N 1
ATOM 1871 C CA . LYS A 1 237 ? 29.516 15.933 -25.937 1.00 87.12 237 LYS A CA 1
ATOM 1872 C C . LYS A 1 237 ? 30.139 14.541 -26.013 1.00 87.12 237 LYS A C 1
ATOM 1874 O O . LYS A 1 237 ? 29.600 13.640 -26.662 1.00 87.12 237 LYS A O 1
ATOM 1879 N N . ILE A 1 238 ? 31.254 14.378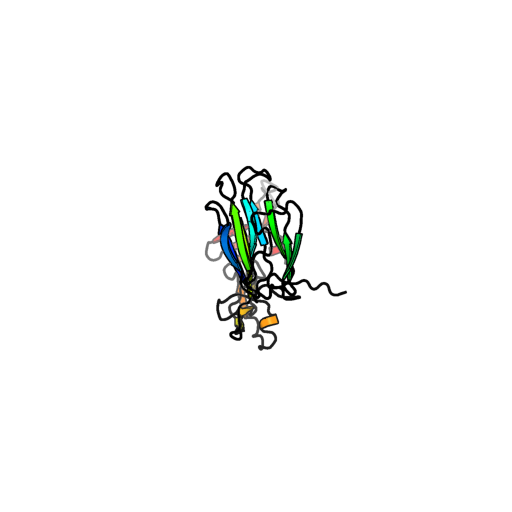 -25.303 1.00 89.50 238 ILE A N 1
ATOM 1880 C CA . ILE A 1 238 ? 31.974 13.115 -25.138 1.00 89.50 238 ILE A CA 1
ATOM 1881 C C . ILE A 1 238 ? 31.824 12.672 -23.685 1.00 89.50 238 ILE A C 1
ATOM 1883 O O . ILE A 1 238 ? 32.142 13.425 -22.768 1.00 89.50 238 ILE A O 1
ATOM 1887 N N . GLU A 1 239 ? 31.359 11.447 -23.476 1.00 92.00 239 GLU A N 1
ATOM 1888 C CA . GLU A 1 239 ? 31.218 10.846 -22.150 1.00 92.00 239 GLU A CA 1
ATOM 1889 C C . GLU A 1 239 ? 31.993 9.534 -22.090 1.00 92.00 239 GLU A C 1
ATOM 1891 O O . GLU A 1 239 ? 31.829 8.679 -22.959 1.00 92.00 239 GLU A O 1
ATOM 1896 N N . LYS A 1 240 ? 32.845 9.364 -21.075 1.00 92.31 240 LYS A N 1
ATOM 1897 C CA . LYS A 1 240 ? 33.636 8.143 -20.881 1.00 92.31 240 LYS A CA 1
ATOM 1898 C C . LYS A 1 240 ? 32.757 7.023 -20.314 1.00 92.31 240 LYS A C 1
ATOM 1900 O O . LYS A 1 240 ? 32.007 7.250 -19.369 1.00 92.31 240 LYS A O 1
ATOM 1905 N N . TYR A 1 241 ? 32.886 5.824 -20.873 1.00 92.94 241 TYR A N 1
ATOM 1906 C CA . TYR A 1 241 ? 32.198 4.604 -20.445 1.00 92.94 241 TYR A CA 1
ATOM 1907 C C . TYR A 1 241 ? 33.205 3.468 -20.225 1.00 92.94 241 TYR A C 1
ATOM 1909 O O . TYR A 1 241 ? 34.377 3.579 -20.573 1.00 92.94 241 TYR A O 1
ATOM 1917 N N . ASP A 1 242 ? 32.737 2.380 -19.614 1.00 92.38 242 ASP A N 1
ATOM 1918 C CA . ASP A 1 242 ? 33.515 1.154 -19.419 1.00 92.38 242 ASP A CA 1
ATOM 1919 C C . ASP A 1 242 ? 33.912 0.527 -20.767 1.00 92.38 242 ASP A C 1
ATOM 1921 O O . ASP A 1 242 ? 33.119 0.481 -21.712 1.00 92.38 242 ASP A O 1
ATOM 1925 N N . ASP A 1 243 ? 35.139 0.022 -20.849 1.00 91.56 243 ASP A N 1
ATOM 1926 C CA . ASP A 1 243 ? 35.726 -0.489 -22.088 1.00 91.56 243 ASP A CA 1
ATOM 1927 C C . ASP A 1 243 ? 34.958 -1.676 -22.689 1.00 91.56 243 ASP A C 1
ATOM 1929 O O . ASP A 1 243 ? 34.977 -1.870 -23.909 1.00 91.56 243 ASP A O 1
ATOM 1933 N N . ARG A 1 244 ? 34.186 -2.415 -21.879 1.00 90.62 244 ARG A N 1
ATOM 1934 C CA . ARG A 1 244 ? 33.322 -3.514 -22.346 1.00 90.62 244 ARG A CA 1
ATOM 1935 C C . ARG A 1 244 ? 32.293 -3.071 -23.385 1.00 90.62 244 ARG A C 1
ATOM 1937 O O . ARG A 1 244 ? 31.905 -3.879 -24.220 1.00 90.62 244 ARG A O 1
ATOM 1944 N N . TYR A 1 245 ? 31.871 -1.806 -23.375 1.00 88.94 245 TYR A N 1
ATOM 1945 C CA . TYR A 1 245 ? 30.875 -1.300 -24.325 1.00 88.94 245 TYR A CA 1
ATOM 1946 C C . TYR A 1 245 ? 31.434 -1.038 -25.730 1.00 88.94 245 TYR A C 1
ATOM 1948 O O . TYR A 1 245 ? 30.660 -1.025 -26.683 1.00 88.94 245 TYR A O 1
ATOM 1956 N N . CYS A 1 246 ? 32.749 -0.843 -25.868 1.00 89.12 246 CYS A N 1
ATOM 1957 C CA . CYS A 1 246 ? 33.426 -0.666 -27.160 1.00 89.12 246 CYS A CA 1
ATOM 1958 C C . CYS A 1 246 ? 34.198 -1.920 -27.608 1.00 89.12 246 CYS A C 1
ATOM 1960 O O . CYS A 1 246 ? 34.768 -1.925 -28.697 1.00 89.12 246 CYS A O 1
ATOM 1962 N N . SER A 1 247 ? 34.252 -2.951 -26.761 1.00 82.50 247 SER A N 1
ATOM 1963 C CA . SER A 1 247 ? 34.990 -4.201 -27.001 1.00 82.50 247 SER A CA 1
ATOM 1964 C C . SER A 1 247 ? 34.102 -5.349 -27.500 1.00 82.50 247 SER A C 1
ATOM 1966 O O . SER A 1 247 ? 34.592 -6.469 -27.636 1.00 82.50 247 SER A O 1
ATOM 1968 N N . GLY A 1 248 ? 32.804 -5.088 -27.690 1.00 61.97 248 GLY A N 1
ATOM 1969 C CA . GLY A 1 248 ? 31.801 -6.058 -28.141 1.00 61.97 248 GLY A CA 1
ATOM 1970 C C . GLY A 1 248 ? 31.640 -6.128 -29.651 1.00 61.97 248 GLY A C 1
ATOM 1971 O O . GLY A 1 248 ? 31.965 -5.131 -30.331 1.00 61.97 248 GLY A O 1
#

Nearest PDB structures (foldseek):
  3bow-assembly1_A  TM=4.000E-01  e=1.293E-01  Rattus norvegicus
  4lr4-assembly3_C  TM=3.339E-01  e=8.221E-01  Agathobacter rectalis ATCC 33656
  1qxp-assembly1_A  TM=2.837E-01  e=2.655E-01  Rattus norvegicus
  4lr4-assembly4_D  TM=2.966E-01  e=1.119E+00  Agathobacter rectalis ATCC 33656
  6fhn-assembly1_A  TM=1.719E-01  e=6.358E-01  Paenibacillus sp.

Radius of gyration: 31.44 Å; Cα contacts (8 Å, |Δi|>4): 573; chains: 1; bounding box: 93×46×66 Å

Solvent-accessible surface area (backbone atoms only — not comparable to full-atom values): 13972 Å² total; per-residue (Å²): 136,85,87,73,51,62,28,62,55,65,36,74,66,47,76,55,68,68,27,47,80,47,70,54,74,48,54,83,77,58,85,42,79,34,82,73,49,77,47,55,50,50,27,10,53,38,42,34,37,33,38,33,74,77,66,36,45,84,41,37,61,41,78,23,34,28,43,95,91,41,62,78,35,50,40,96,89,45,77,54,54,53,65,45,80,44,76,45,85,84,11,39,35,42,33,56,19,46,75,35,35,58,30,37,39,36,39,46,56,45,31,74,55,52,36,35,41,28,37,37,28,62,75,64,84,61,49,42,49,30,38,39,34,33,19,37,61,65,77,85,62,88,78,53,56,43,73,38,76,82,36,72,70,47,75,56,74,34,92,38,73,16,45,24,45,25,50,52,36,22,25,33,68,92,77,67,45,79,48,56,56,75,75,29,70,93,48,89,78,71,81,63,52,73,44,80,30,44,72,61,40,44,73,41,81,35,79,77,45,69,55,70,62,74,51,96,73,84,93,67,57,64,55,73,44,68,41,17,24,42,35,33,72,82,75,73,45,76,44,82,49,64,52,71,76,58,71,111

Mean predicted aligned error: 12.08 Å

Organism: NCBI:txid129469